Protein AF-A0A4R5EJ39-F1 (afdb_monomer_lite)

Secondary structure (DSSP, 8-state):
---TTSEEEEEE-HHHHHHTHHHHHHHHHHHHS---EEETTTS--TTSS-GGGSTT--S--HHHHHHHHHHHHHHHHHHHHHHHHHHHHTS-TTTHHHHHHHHHHHHHHHHHHHHHHHHH----S-HHHHHHHHHHHHHHHHHHHHHHHHHHHS-HHHHHHHHHHHHHHHHHHHHHHHHHHHHTT---SSTT-HHHHHHHHHHHHHHHHHHHHHHH---EEEEEEHHHHHHHHTT-S-S-GGGSEEE-HHHHHHHHHHHHT-

Structure (mmCIF, N/CA/C/O backbone):
data_AF-A0A4R5EJ39-F1
#
_entry.id   AF-A0A4R5EJ39-F1
#
loop_
_atom_site.group_PDB
_atom_site.id
_atom_site.type_symbol
_atom_site.label_atom_id
_atom_site.label_alt_id
_atom_site.label_comp_id
_atom_site.label_asym_id
_atom_site.label_entity_id
_atom_site.label_seq_id
_atom_site.pdbx_PDB_ins_code
_atom_site.Cartn_x
_atom_site.Cartn_y
_atom_site.Cartn_z
_atom_site.occupancy
_atom_site.B_iso_or_equiv
_atom_site.auth_seq_id
_atom_site.auth_comp_id
_atom_site.auth_asym_id
_atom_site.auth_atom_id
_atom_site.pdbx_PDB_model_num
ATOM 1 N N . MET A 1 1 ? -18.770 14.654 13.782 1.00 90.62 1 MET A N 1
ATOM 2 C CA . MET A 1 1 ? -18.330 15.176 15.088 1.00 90.62 1 MET A CA 1
ATOM 3 C C . MET A 1 1 ? -17.662 14.106 15.906 1.00 90.62 1 MET A C 1
ATOM 5 O O . MET A 1 1 ? -18.195 13.000 16.024 1.00 90.62 1 MET A O 1
ATOM 9 N N . LEU A 1 2 ? -16.475 14.440 16.417 1.00 97.56 2 LEU A N 1
ATOM 10 C CA . LEU A 1 2 ? -15.769 13.623 17.402 1.00 97.56 2 LEU A CA 1
ATOM 11 C C . LEU A 1 2 ? -16.629 13.459 18.669 1.00 97.56 2 LEU A C 1
ATOM 13 O O . LEU A 1 2 ? -17.361 14.368 19.057 1.00 97.56 2 LEU A O 1
ATOM 17 N N . GLN A 1 3 ? -16.566 12.284 19.293 1.00 97.44 3 GLN A N 1
ATOM 18 C CA . GLN A 1 3 ? -17.325 11.931 20.495 1.00 97.44 3 GLN A CA 1
ATOM 19 C C . GLN A 1 3 ? -16.357 11.725 21.660 1.00 97.44 3 GLN A C 1
ATOM 21 O O . GLN A 1 3 ? -15.425 10.929 21.550 1.00 97.44 3 GLN A O 1
ATOM 26 N N . SER A 1 4 ? -16.582 12.429 22.772 1.00 96.06 4 SER A N 1
ATOM 27 C CA . SER A 1 4 ? -15.670 12.464 23.926 1.00 96.06 4 SER A CA 1
ATOM 28 C C . SER A 1 4 ? -15.655 11.203 24.783 1.00 96.06 4 SER A C 1
ATOM 30 O O . SER A 1 4 ? -14.753 11.019 25.584 1.00 96.06 4 SER A O 1
ATOM 32 N N . ASN A 1 5 ? -16.633 10.317 24.619 1.00 95.62 5 ASN A N 1
ATOM 33 C CA . ASN A 1 5 ? -16.767 9.079 25.387 1.00 95.62 5 ASN A CA 1
ATOM 34 C C . ASN A 1 5 ? -16.573 7.819 24.531 1.00 95.62 5 ASN A C 1
ATOM 36 O O . ASN A 1 5 ? -17.025 6.740 24.916 1.00 95.62 5 ASN A O 1
ATOM 40 N N . LYS A 1 6 ? -15.960 7.954 23.351 1.00 96.50 6 LYS A N 1
ATOM 41 C CA . LYS A 1 6 ? -15.705 6.838 22.437 1.00 96.50 6 LYS A CA 1
ATOM 42 C C . LYS A 1 6 ? -14.324 6.920 21.814 1.00 96.50 6 LYS A C 1
ATOM 44 O O . LYS A 1 6 ? -13.728 7.990 21.701 1.00 96.50 6 LYS A O 1
ATOM 49 N N . LEU A 1 7 ? -13.871 5.781 21.306 1.00 97.12 7 LEU A N 1
ATOM 50 C CA . LEU A 1 7 ? -12.822 5.757 20.305 1.00 97.12 7 LEU A CA 1
ATOM 51 C C . LEU A 1 7 ? -13.362 6.277 18.968 1.00 97.12 7 LEU A C 1
ATOM 53 O O . LEU A 1 7 ? -14.322 5.734 18.413 1.00 97.12 7 LEU A O 1
ATOM 57 N N . ASN A 1 8 ? -12.724 7.316 18.447 1.00 97.88 8 ASN A N 1
ATOM 58 C CA . ASN A 1 8 ? -13.006 7.906 17.150 1.00 97.88 8 ASN A CA 1
ATOM 59 C C . ASN A 1 8 ? -12.045 7.303 16.118 1.00 97.88 8 ASN A C 1
ATOM 61 O O . ASN A 1 8 ? -10.877 7.684 16.074 1.00 97.88 8 ASN A O 1
ATOM 65 N N . LEU A 1 9 ? -12.519 6.374 15.284 1.00 96.38 9 LEU A N 1
ATOM 66 C CA . LEU A 1 9 ? -11.779 5.930 14.101 1.00 96.38 9 LEU A CA 1
ATOM 67 C C . LEU A 1 9 ? -11.928 6.981 13.012 1.00 96.38 9 LEU A C 1
ATOM 69 O O . LEU A 1 9 ? -13.017 7.169 12.469 1.00 96.38 9 LEU A O 1
ATOM 73 N N . VAL A 1 10 ? -10.832 7.658 12.700 1.00 97.75 10 VAL A N 1
ATOM 74 C CA . VAL A 1 10 ? -10.823 8.817 11.816 1.00 97.75 10 VAL A CA 1
ATOM 75 C C . VAL A 1 10 ? -10.024 8.504 10.556 1.00 97.75 10 VAL A C 1
ATOM 77 O O . VAL A 1 10 ? -8.830 8.215 10.622 1.00 97.75 10 VAL A O 1
ATOM 80 N N . GLY A 1 11 ? -10.675 8.634 9.403 1.00 97.31 11 GLY A N 1
ATOM 81 C CA . GLY A 1 11 ? -10.040 8.510 8.095 1.00 97.31 11 GLY A CA 1
ATOM 82 C C . GLY A 1 11 ? -8.942 9.547 7.879 1.00 97.31 11 GLY A C 1
ATOM 83 O O . GLY A 1 11 ? -9.059 10.709 8.282 1.00 97.31 11 GLY A O 1
ATOM 84 N N . GLU A 1 12 ? -7.868 9.144 7.212 1.00 97.44 12 GLU A N 1
ATOM 85 C CA . GLU A 1 12 ? -6.790 10.041 6.822 1.00 97.44 12 GLU A CA 1
ATOM 86 C C . GLU A 1 12 ? -6.185 9.695 5.464 1.00 97.44 12 GLU A C 1
ATOM 88 O O . GLU A 1 12 ? -6.256 8.566 4.971 1.00 97.44 12 GLU A O 1
ATOM 93 N N . LEU A 1 13 ? -5.540 10.706 4.891 1.00 95.75 13 LEU A N 1
ATOM 94 C CA . LEU A 1 13 ? -4.474 10.525 3.925 1.00 95.75 13 LEU A CA 1
ATOM 95 C C . LEU A 1 13 ? -3.165 10.770 4.680 1.00 95.75 13 LEU A C 1
ATOM 97 O O . LEU A 1 13 ? -2.948 11.883 5.152 1.00 95.75 13 LEU A O 1
ATOM 101 N N . HIS A 1 14 ? -2.306 9.754 4.804 1.00 91.31 14 HIS A N 1
ATOM 102 C CA . HIS A 1 14 ? -1.116 9.845 5.663 1.00 91.31 14 HIS A CA 1
ATOM 103 C C . HIS A 1 14 ? -0.244 11.066 5.339 1.00 91.31 14 HIS A C 1
ATOM 105 O O . HIS A 1 14 ? 0.078 11.829 6.238 1.00 91.31 14 HIS A O 1
ATOM 111 N N . SER A 1 15 ? 0.028 11.340 4.057 1.00 92.00 15 SER A N 1
ATOM 112 C CA . SER A 1 15 ? 0.835 12.502 3.653 1.00 92.00 15 SER A CA 1
ATOM 113 C C . SER A 1 15 ? 0.231 13.849 4.064 1.00 92.00 15 SER A C 1
ATOM 115 O O . SER A 1 15 ? 0.963 14.794 4.338 1.00 92.00 15 SER A O 1
ATOM 117 N N . GLU A 1 16 ? -1.101 13.946 4.102 1.00 95.50 16 GLU A N 1
ATOM 118 C CA . GLU A 1 16 ? -1.811 15.139 4.565 1.00 95.50 16 GLU A CA 1
ATOM 119 C C . GLU A 1 16 ? -1.639 15.285 6.080 1.00 95.50 16 GLU A C 1
ATOM 121 O O . GLU A 1 16 ? -1.128 16.303 6.548 1.00 95.50 16 GLU A O 1
ATOM 126 N N . SER A 1 17 ? -1.999 14.248 6.842 1.00 95.69 17 SER A N 1
ATOM 127 C CA . SER A 1 17 ? -1.965 14.286 8.305 1.00 95.69 17 SER A CA 1
ATOM 128 C C . SER A 1 17 ? -0.549 14.348 8.884 1.00 95.69 17 SER A C 1
ATOM 130 O O . SER A 1 17 ? -0.366 14.990 9.913 1.00 95.69 17 SER A O 1
ATOM 132 N N . ASP A 1 18 ? 0.467 13.782 8.227 1.00 94.44 18 ASP A N 1
ATOM 133 C CA . ASP A 1 18 ? 1.864 13.843 8.684 1.00 94.44 18 ASP A CA 1
ATOM 134 C C . ASP A 1 18 ? 2.374 15.287 8.777 1.00 94.44 18 ASP A C 1
ATOM 136 O O . ASP A 1 18 ? 3.011 15.658 9.760 1.00 94.44 18 ASP A O 1
ATOM 140 N N . SER A 1 19 ? 2.020 16.137 7.808 1.00 96.44 19 SER A N 1
ATOM 141 C CA . SER A 1 19 ? 2.452 17.544 7.778 1.00 96.44 19 SER A CA 1
ATOM 142 C C . SER A 1 19 ? 1.781 18.445 8.822 1.00 96.44 19 SER A C 1
ATOM 144 O O . SER A 1 19 ? 2.264 19.542 9.093 1.00 96.44 19 SER A O 1
ATOM 146 N N . ARG A 1 20 ? 0.670 18.000 9.420 1.00 97.19 20 ARG A N 1
ATOM 147 C CA . ARG A 1 20 ? -0.131 18.785 10.378 1.00 97.19 20 ARG A CA 1
ATOM 148 C C . ARG A 1 20 ? -0.462 18.019 11.660 1.00 97.19 20 ARG A C 1
ATOM 150 O O . ARG A 1 20 ? -1.370 18.405 12.397 1.00 97.19 20 ARG A O 1
ATOM 157 N N . ARG A 1 21 ? 0.279 16.944 11.935 1.00 97.12 21 ARG A N 1
ATOM 158 C CA . ARG A 1 21 ? 0.007 15.976 13.006 1.00 97.12 21 ARG A CA 1
ATOM 159 C C . ARG A 1 21 ? -0.126 16.637 14.376 1.00 97.12 21 ARG A C 1
ATOM 161 O O . ARG A 1 21 ? -1.069 16.359 15.111 1.00 97.12 21 ARG A O 1
ATOM 168 N N . ASP A 1 22 ? 0.771 17.564 14.691 1.00 97.62 22 ASP A N 1
ATOM 169 C CA . ASP A 1 22 ? 0.770 18.272 15.976 1.00 97.62 22 ASP A CA 1
ATOM 170 C C . ASP A 1 22 ? -0.426 19.217 16.132 1.00 97.62 22 ASP A C 1
ATOM 172 O O . ASP A 1 22 ? -0.942 19.416 17.234 1.00 97.62 22 ASP A O 1
ATOM 176 N N . ALA A 1 23 ? -0.899 19.806 15.032 1.00 97.94 23 ALA A N 1
ATOM 177 C CA . ALA A 1 23 ? -2.111 20.614 15.045 1.00 97.94 23 ALA A CA 1
ATOM 178 C C . ALA A 1 23 ? -3.357 19.733 15.217 1.00 97.94 23 ALA A C 1
ATOM 180 O O . ALA A 1 23 ? -4.214 20.067 16.032 1.00 97.94 23 ALA A O 1
ATOM 181 N N . GLU A 1 24 ? -3.427 18.581 14.539 1.00 98.00 24 GLU A N 1
ATOM 182 C CA . GLU A 1 24 ? -4.514 17.614 14.733 1.00 98.00 24 GLU A CA 1
ATOM 183 C C . GLU A 1 24 ? -4.581 17.113 16.182 1.00 98.00 24 GLU A C 1
ATOM 185 O O . GLU A 1 24 ? -5.669 17.064 16.750 1.00 98.00 24 GLU A O 1
ATOM 190 N N . LYS A 1 25 ? -3.440 16.799 16.814 1.00 98.12 25 LYS A N 1
ATOM 191 C CA . LYS A 1 25 ? -3.382 16.389 18.230 1.00 98.12 25 LYS A CA 1
ATOM 192 C C . LYS A 1 25 ? -3.971 17.453 19.160 1.00 98.12 25 LYS A C 1
ATOM 194 O O . LYS A 1 25 ? -4.802 17.130 20.006 1.00 98.12 25 LYS A O 1
ATOM 199 N N . ARG A 1 26 ? -3.591 18.724 18.977 1.00 98.00 26 ARG A N 1
ATOM 200 C CA . ARG A 1 26 ? -4.138 19.851 19.759 1.00 98.00 26 ARG A CA 1
ATOM 201 C C . ARG A 1 26 ? -5.636 20.036 19.537 1.00 98.00 26 ARG A C 1
ATOM 203 O O . ARG A 1 26 ? -6.360 20.238 20.506 1.00 98.00 26 ARG A O 1
ATOM 210 N N . PHE A 1 27 ? -6.097 19.924 18.293 1.00 97.94 27 PHE A N 1
ATOM 211 C CA . PHE A 1 27 ? -7.520 19.965 17.962 1.00 97.94 27 PHE A CA 1
ATOM 212 C C . PHE A 1 27 ? -8.301 18.845 18.657 1.00 97.94 27 PHE A C 1
ATOM 214 O O . PHE A 1 27 ? -9.326 19.111 19.284 1.00 97.94 27 PHE A O 1
ATOM 221 N N . CYS A 1 28 ? -7.812 17.605 18.587 1.00 97.81 28 CYS A N 1
ATOM 222 C CA . CYS A 1 28 ? -8.468 16.462 19.221 1.00 97.81 28 CYS A CA 1
ATOM 223 C C . CYS A 1 28 ? -8.533 16.658 20.740 1.00 97.81 28 CYS A C 1
ATOM 225 O O . CYS A 1 28 ? -9.616 16.569 21.312 1.00 97.81 28 CYS A O 1
ATOM 227 N N . LEU A 1 29 ? -7.415 17.040 21.368 1.00 97.69 29 LEU A N 1
ATOM 228 C CA . LEU A 1 29 ? -7.371 17.340 22.799 1.00 97.69 29 LEU A CA 1
ATOM 229 C C . LEU A 1 29 ? -8.380 18.433 23.183 1.00 97.69 29 LEU A C 1
ATOM 231 O O . LEU A 1 29 ? -9.124 18.262 24.141 1.00 97.69 29 LEU A O 1
ATOM 235 N N . ALA A 1 30 ? -8.458 19.525 22.417 1.00 97.31 30 ALA A N 1
ATOM 236 C CA . ALA A 1 30 ? -9.412 20.604 22.671 1.00 97.31 30 ALA A CA 1
ATOM 237 C C . ALA A 1 30 ? -10.879 20.180 22.466 1.00 97.31 30 ALA A C 1
ATOM 239 O O . ALA A 1 30 ? -11.762 20.677 23.159 1.00 97.31 30 ALA A O 1
ATOM 240 N N . THR A 1 31 ? -11.146 19.271 21.524 1.00 97.06 31 THR A N 1
ATOM 241 C CA . THR A 1 31 ? -12.511 18.894 21.120 1.00 97.06 31 THR A CA 1
ATOM 242 C C . THR A 1 31 ? -13.121 17.827 22.019 1.00 97.06 31 THR A C 1
ATOM 244 O O . THR A 1 31 ? -14.299 17.909 22.358 1.00 97.06 31 THR A O 1
ATOM 247 N N . ILE A 1 32 ? -12.343 16.809 22.394 1.00 97.44 32 ILE A N 1
ATOM 248 C CA . ILE A 1 32 ? -12.842 15.671 23.179 1.00 97.44 32 ILE A CA 1
ATOM 249 C C . ILE A 1 32 ? -12.291 15.608 24.604 1.00 97.44 32 ILE A C 1
ATOM 251 O O . ILE A 1 32 ? -12.733 14.753 25.366 1.00 97.44 32 ILE A O 1
ATOM 255 N N . ASN A 1 33 ? -11.390 16.525 24.980 1.00 96.12 33 ASN A N 1
ATOM 256 C CA . ASN A 1 33 ? -10.736 16.570 26.292 1.00 96.12 33 ASN A CA 1
ATOM 257 C C . ASN A 1 33 ? -10.038 15.249 26.669 1.00 96.12 33 ASN A C 1
ATOM 259 O O . ASN A 1 33 ? -10.029 14.846 27.831 1.00 96.12 33 ASN A O 1
ATOM 263 N N . ASP A 1 34 ? -9.459 14.577 25.673 1.00 94.44 34 ASP A N 1
ATOM 264 C CA . ASP A 1 34 ? -8.728 13.323 25.830 1.00 94.44 34 ASP A CA 1
ATOM 265 C C . ASP A 1 34 ? -7.396 13.409 25.057 1.00 94.44 34 ASP A C 1
ATOM 267 O O . ASP A 1 34 ? -7.393 13.840 23.896 1.00 94.44 34 ASP A O 1
ATOM 271 N N . PRO A 1 35 ? -6.251 13.063 25.675 1.00 92.75 35 PRO A N 1
ATOM 272 C CA . PRO A 1 35 ? -4.945 13.107 25.016 1.00 92.75 35 PRO A CA 1
ATOM 273 C C . PRO A 1 35 ? -4.690 11.919 24.073 1.00 92.75 35 PRO A C 1
ATOM 275 O O . PRO A 1 35 ? -3.677 11.909 23.372 1.00 92.75 35 PRO A O 1
ATOM 278 N N . GLY A 1 36 ? -5.568 10.916 24.063 1.00 95.00 36 GLY A N 1
ATOM 279 C CA . GLY A 1 36 ? -5.496 9.723 23.236 1.00 95.00 36 GLY A CA 1
ATOM 280 C C . GLY A 1 36 ? -5.527 10.065 21.753 1.00 95.00 36 GLY A C 1
ATOM 281 O O . GLY A 1 36 ? -6.562 10.428 21.190 1.00 95.00 36 GLY A O 1
ATOM 282 N N . TYR A 1 37 ? -4.372 9.923 21.111 1.00 97.00 37 TYR A N 1
ATOM 283 C CA . TYR A 1 37 ? -4.202 10.090 19.677 1.00 97.00 37 TYR A CA 1
ATOM 284 C C . TYR A 1 37 ? -3.216 9.038 19.175 1.00 97.00 37 TYR A C 1
ATOM 286 O O . TYR A 1 37 ? -2.047 9.057 19.558 1.00 97.00 37 TYR A O 1
ATOM 294 N N . TRP A 1 38 ? -3.676 8.164 18.288 1.00 96.12 38 TRP A N 1
ATOM 295 C CA . TRP A 1 38 ? -2.887 7.069 17.728 1.00 96.12 38 TRP A CA 1
ATOM 296 C C . TRP A 1 38 ? -2.909 7.111 16.208 1.00 96.12 38 TRP A C 1
ATOM 298 O O . TRP A 1 38 ? -3.960 7.352 15.609 1.00 96.12 38 TRP A O 1
ATOM 308 N N . VAL A 1 39 ? -1.784 6.801 15.568 1.00 92.88 39 VAL A N 1
ATOM 309 C CA . VAL A 1 39 ? -1.777 6.360 14.163 1.00 92.88 39 VAL A CA 1
ATOM 310 C C . VAL A 1 39 ? -1.828 4.835 14.065 1.00 92.88 39 VAL A C 1
ATOM 312 O O . VAL A 1 39 ? -1.707 4.130 15.065 1.00 92.88 39 VAL A O 1
ATOM 315 N N . GLU A 1 40 ? -2.007 4.299 12.855 1.00 86.62 40 GLU A N 1
ATOM 316 C CA . GLU A 1 40 ? -2.245 2.864 12.624 1.00 86.62 40 GLU A CA 1
ATOM 317 C C . GLU A 1 40 ? -1.272 1.917 13.352 1.00 86.62 40 GLU A C 1
ATOM 319 O O . GLU A 1 40 ? -1.691 0.881 13.853 1.00 86.62 40 GLU A O 1
ATOM 324 N N . HIS A 1 41 ? 0.014 2.267 13.431 1.00 82.12 41 HIS A N 1
ATOM 325 C CA . HIS A 1 41 ? 1.037 1.435 14.073 1.00 82.12 41 HIS A CA 1
ATOM 326 C C . HIS A 1 41 ? 1.290 1.764 15.554 1.00 82.12 41 HIS A C 1
ATOM 328 O O . HIS A 1 41 ? 2.051 1.043 16.192 1.00 82.12 41 HIS A O 1
ATOM 334 N N . GLU A 1 42 ? 0.706 2.846 16.072 1.00 86.12 42 GLU A N 1
ATOM 335 C CA . GLU A 1 42 ? 0.817 3.266 17.477 1.00 86.12 42 GLU A CA 1
ATOM 336 C C . GLU A 1 42 ? -0.371 2.795 18.318 1.00 86.12 42 GLU A C 1
ATOM 338 O O . GLU A 1 42 ? -0.281 2.792 19.545 1.00 86.12 42 GLU A O 1
ATOM 343 N N . PHE A 1 43 ? -1.499 2.452 17.682 1.00 84.75 43 PHE A N 1
ATOM 344 C CA . PHE A 1 43 ? -2.664 1.977 18.415 1.00 84.75 43 PHE A CA 1
ATOM 345 C C . PHE A 1 43 ? -2.284 0.709 19.182 1.00 84.75 43 PHE A C 1
ATOM 347 O O . PHE A 1 43 ? -1.690 -0.184 18.566 1.00 84.75 43 PHE A O 1
ATOM 354 N N . PRO A 1 44 ? -2.589 0.630 20.494 1.00 74.88 44 PRO A N 1
ATOM 355 C CA . PRO A 1 44 ? -2.223 -0.514 21.306 1.00 74.88 44 PRO A CA 1
ATOM 356 C C . PRO A 1 44 ? -2.682 -1.777 20.608 1.00 74.88 44 PRO A C 1
ATOM 358 O O . PRO A 1 44 ? -3.859 -1.912 20.256 1.00 74.88 44 PRO A O 1
ATOM 361 N N . ASP A 1 45 ? -1.734 -2.674 20.362 1.00 63.62 45 ASP A N 1
ATOM 362 C CA . ASP A 1 45 ? -2.051 -3.958 19.780 1.00 63.62 45 ASP A CA 1
ATOM 363 C C . ASP A 1 45 ? -2.902 -4.659 20.841 1.00 63.62 45 ASP A C 1
ATOM 365 O O . ASP A 1 45 ? -2.389 -5.187 21.825 1.00 63.62 45 ASP A O 1
ATOM 369 N N . ALA A 1 46 ? -4.230 -4.648 20.685 1.00 52.78 46 ALA A N 1
ATOM 370 C CA . ALA A 1 46 ? -5.171 -5.318 21.593 1.00 52.78 46 ALA A CA 1
ATOM 371 C C . ALA A 1 46 ? -4.980 -6.855 21.606 1.00 52.78 46 ALA A C 1
ATOM 373 O O . ALA A 1 46 ? -5.808 -7.606 22.117 1.00 52.78 46 ALA A O 1
ATOM 374 N N . TYR A 1 47 ? -3.888 -7.312 20.998 1.00 56.03 47 TYR A N 1
ATOM 375 C CA . TYR A 1 47 ? -3.602 -8.623 20.473 1.00 56.03 47 TYR A CA 1
ATOM 376 C C . TYR A 1 47 ? -2.218 -9.121 20.902 1.00 56.03 47 TYR A C 1
ATOM 378 O O . TYR A 1 47 ? -1.807 -10.184 20.431 1.00 56.03 47 TYR A O 1
ATOM 386 N N . GLU A 1 48 ? -1.521 -8.408 21.807 1.00 50.62 48 GLU A N 1
ATOM 387 C CA . GLU A 1 48 ? -0.331 -8.898 22.521 1.00 50.62 48 GLU A CA 1
ATOM 388 C C . GLU A 1 48 ? -0.675 -10.168 23.328 1.00 50.62 48 GLU A C 1
ATOM 390 O O . GLU A 1 48 ? -0.888 -10.150 24.536 1.00 50.62 48 GLU A O 1
ATOM 395 N N . GLY A 1 49 ? -0.761 -11.305 22.636 1.00 45.12 49 GLY A N 1
ATOM 396 C CA . GLY A 1 49 ? -0.723 -12.636 23.228 1.00 45.12 49 GLY A CA 1
ATOM 397 C C . GLY A 1 49 ? -1.920 -13.548 22.976 1.00 45.12 49 GLY A C 1
ATOM 398 O O . GLY A 1 49 ? -1.722 -14.755 23.097 1.00 45.12 49 GLY A O 1
ATOM 399 N N . ASN A 1 50 ? -3.119 -13.066 22.605 1.00 49.38 50 ASN A N 1
ATOM 400 C CA . ASN A 1 50 ? -4.248 -13.997 22.438 1.00 49.38 50 ASN A CA 1
ATOM 401 C C . ASN A 1 50 ? -5.340 -13.609 21.419 1.00 49.38 50 ASN A C 1
ATOM 403 O O . ASN A 1 50 ? -6.407 -13.105 21.765 1.00 49.38 50 ASN A O 1
ATOM 407 N N . LEU A 1 51 ? -5.090 -13.937 20.147 1.00 51.09 51 LEU A N 1
ATOM 408 C CA . LEU A 1 51 ? -6.060 -13.835 19.046 1.00 51.09 51 LEU A CA 1
ATOM 409 C C . LEU A 1 51 ? -7.231 -14.826 19.162 1.00 51.09 51 LEU A C 1
ATOM 411 O O . LEU A 1 51 ? -8.256 -14.623 18.516 1.00 51.09 51 LEU A O 1
ATOM 415 N N . SER A 1 52 ? -7.122 -15.865 20.005 1.00 50.34 52 SER A N 1
ATOM 416 C CA . SER A 1 52 ? -8.161 -16.899 20.156 1.00 50.34 52 SER A CA 1
ATOM 417 C C . SER A 1 52 ? -9.500 -16.358 20.668 1.00 50.34 52 SER A C 1
ATOM 419 O O . SER A 1 52 ? -10.504 -17.061 20.629 1.00 50.34 52 SER A O 1
ATOM 421 N N . ASN A 1 53 ? -9.516 -15.127 21.183 1.00 45.81 53 ASN A N 1
ATOM 422 C CA . ASN A 1 53 ? -10.695 -14.506 21.777 1.00 45.81 53 ASN A CA 1
ATOM 423 C C . ASN A 1 53 ? -11.482 -13.629 20.793 1.00 45.81 53 ASN A C 1
ATOM 425 O O . ASN A 1 53 ? -12.447 -12.987 21.205 1.00 45.81 53 ASN A O 1
ATOM 429 N N . LEU A 1 54 ? -11.089 -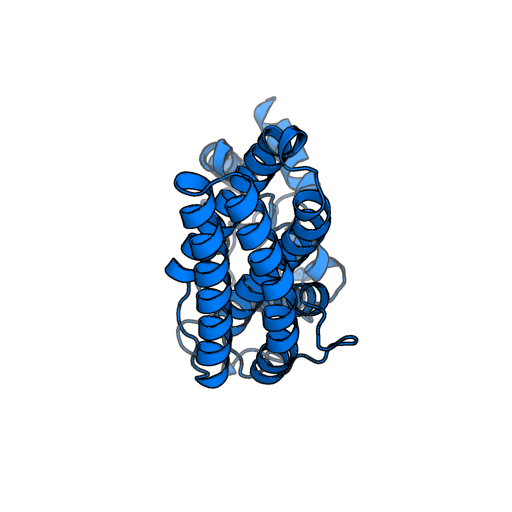13.570 19.515 1.00 53.00 54 LEU A N 1
ATOM 430 C CA . LEU A 1 54 ? -11.763 -12.733 18.525 1.00 53.00 54 LEU A CA 1
ATOM 431 C C . LEU A 1 54 ? -12.813 -13.541 17.755 1.00 53.00 54 LEU A C 1
ATOM 433 O O . LEU A 1 54 ? -12.460 -14.346 16.891 1.00 53.00 54 LEU A O 1
ATOM 437 N N . PRO A 1 55 ? -14.114 -13.339 18.023 1.00 53.56 55 PRO A N 1
ATOM 438 C CA . PRO A 1 55 ? -15.152 -14.042 17.288 1.00 53.56 55 PRO A CA 1
ATOM 439 C C . PRO A 1 55 ? -15.091 -13.684 15.798 1.00 53.56 55 PRO A C 1
ATOM 441 O O . PRO A 1 55 ? -15.208 -12.520 15.417 1.00 53.56 55 PRO A O 1
ATOM 444 N N . GLY A 1 56 ? -14.938 -14.703 14.950 1.00 55.53 56 GLY A N 1
ATOM 445 C CA . GLY A 1 56 ? -15.029 -14.569 13.494 1.00 55.53 56 GLY A CA 1
ATOM 446 C C . GLY A 1 56 ? -13.772 -14.058 12.786 1.00 55.53 56 GLY A C 1
ATOM 447 O O . GLY A 1 56 ? -13.853 -13.780 11.590 1.00 55.53 56 GLY A O 1
ATOM 448 N N . VAL A 1 57 ? -12.633 -13.950 13.476 1.00 54.53 57 VAL A N 1
ATOM 449 C CA . VAL A 1 57 ? -11.335 -13.693 12.835 1.00 54.53 57 VAL A CA 1
ATOM 450 C C . VAL A 1 57 ? -10.637 -15.047 12.611 1.00 54.53 57 VAL A C 1
ATOM 452 O O . VAL A 1 57 ? -10.500 -15.801 13.573 1.00 54.53 57 VAL A O 1
ATOM 455 N N . PRO A 1 58 ? -10.248 -15.403 11.369 1.00 56.47 58 PRO A N 1
ATOM 456 C CA . PRO A 1 58 ? -9.459 -16.608 11.088 1.00 56.47 58 PRO A CA 1
ATOM 457 C C . PRO A 1 58 ? -8.149 -16.638 11.892 1.00 56.47 58 PRO A C 1
ATOM 459 O O . PRO A 1 58 ? -7.693 -15.596 12.349 1.00 56.47 58 PRO A O 1
ATOM 462 N N . GLU A 1 59 ? -7.506 -17.804 12.000 1.00 62.47 59 GLU A N 1
ATOM 463 C CA . GLU A 1 59 ? -6.234 -18.012 12.730 1.00 62.47 59 GLU A CA 1
ATOM 464 C C . GLU A 1 59 ? -5.054 -17.126 12.263 1.00 62.47 59 GLU A C 1
ATOM 466 O O . GLU A 1 59 ? -4.015 -17.095 12.921 1.00 62.47 59 GLU A O 1
ATOM 471 N N . ALA A 1 60 ? -5.215 -16.395 11.156 1.00 63.28 60 ALA A N 1
ATOM 472 C CA . ALA A 1 60 ? -4.236 -15.466 10.606 1.00 63.28 60 ALA A CA 1
ATOM 473 C C . ALA A 1 60 ? -3.945 -14.286 11.549 1.00 63.28 60 ALA A C 1
ATOM 475 O O . ALA A 1 60 ? -4.855 -13.607 12.042 1.00 63.28 60 ALA A O 1
ATOM 476 N N . ASP A 1 61 ? -2.658 -13.995 11.755 1.00 74.88 61 ASP A N 1
ATOM 477 C CA . ASP A 1 61 ? -2.235 -12.832 12.533 1.00 74.88 61 ASP A CA 1
ATOM 478 C C . ASP A 1 61 ? -2.312 -11.517 11.721 1.00 74.88 61 ASP A C 1
ATOM 480 O O . ASP A 1 61 ? -2.339 -11.492 10.488 1.00 74.88 61 ASP A O 1
ATOM 484 N N . LEU A 1 62 ? -2.346 -10.371 12.411 1.00 79.88 62 LEU A N 1
ATOM 485 C CA . LEU A 1 62 ? -2.372 -9.056 11.756 1.00 79.88 62 LEU A CA 1
ATOM 486 C C . LEU A 1 62 ? -1.162 -8.834 10.829 1.00 79.88 62 LEU A C 1
ATOM 488 O O . LEU A 1 62 ? -1.260 -8.081 9.852 1.00 79.88 62 LEU A O 1
ATOM 492 N N . MET A 1 63 ? -0.014 -9.445 11.132 1.00 83.56 63 MET A N 1
ATOM 493 C CA . MET A 1 63 ? 1.195 -9.296 10.326 1.00 83.56 63 MET A CA 1
ATOM 494 C C . MET A 1 63 ? 1.051 -10.009 8.980 1.00 83.56 63 MET A C 1
ATOM 496 O O . MET A 1 63 ? 1.542 -9.477 7.984 1.00 83.56 63 MET A O 1
ATOM 500 N N . GLU A 1 64 ? 0.319 -11.123 8.895 1.00 87.25 64 GLU A N 1
ATOM 501 C CA . GLU A 1 64 ? -0.025 -11.787 7.629 1.00 87.25 64 GLU A CA 1
ATOM 502 C C . GLU A 1 64 ? -0.780 -10.841 6.704 1.00 87.25 64 GLU A C 1
ATOM 504 O O . GLU A 1 64 ? -0.348 -10.593 5.574 1.00 87.25 64 GLU A O 1
ATOM 509 N N . TYR A 1 65 ? -1.860 -10.230 7.194 1.00 88.94 65 TYR A N 1
ATOM 510 C CA . TYR A 1 65 ? -2.653 -9.325 6.367 1.00 88.94 65 TYR A CA 1
ATOM 511 C C . TYR A 1 65 ? -1.881 -8.057 5.995 1.00 88.94 65 TYR A C 1
ATOM 513 O O . TYR A 1 65 ? -1.985 -7.581 4.864 1.00 88.94 65 TYR A O 1
ATOM 521 N N . ARG A 1 66 ? -1.090 -7.490 6.918 1.00 89.31 66 ARG A N 1
ATOM 522 C CA . ARG A 1 66 ? -0.264 -6.298 6.642 1.00 89.31 66 ARG A CA 1
ATOM 523 C C . ARG A 1 66 ? 0.810 -6.581 5.600 1.00 89.31 66 ARG A C 1
ATOM 525 O O . ARG A 1 66 ? 0.953 -5.806 4.654 1.00 89.31 66 ARG A O 1
ATOM 532 N N . SER A 1 67 ? 1.550 -7.672 5.770 1.00 91.81 67 SER A N 1
ATOM 533 C CA . SER A 1 67 ? 2.636 -8.049 4.868 1.00 91.81 67 SER A CA 1
ATOM 534 C C . SER A 1 67 ? 2.110 -8.413 3.482 1.00 91.81 67 SER A C 1
ATOM 536 O O . SER A 1 67 ? 2.605 -7.868 2.495 1.00 91.81 67 SER A O 1
ATOM 538 N N . THR A 1 68 ? 1.044 -9.215 3.417 1.00 94.69 68 THR A N 1
ATOM 539 C CA . THR A 1 68 ? 0.410 -9.633 2.160 1.00 94.69 68 THR A CA 1
ATOM 540 C C . THR A 1 68 ? -0.240 -8.461 1.428 1.00 94.69 68 THR A C 1
ATOM 542 O O . THR A 1 68 ? -0.096 -8.334 0.214 1.00 94.69 68 THR A O 1
ATOM 545 N N . HIS A 1 69 ? -0.884 -7.535 2.149 1.00 95.38 69 HIS A N 1
ATOM 546 C CA . HIS A 1 69 ? -1.375 -6.291 1.553 1.00 95.38 69 HIS A CA 1
ATOM 547 C C . HIS A 1 69 ? -0.234 -5.457 0.953 1.00 95.38 69 HIS A C 1
ATOM 549 O O . HIS A 1 69 ? -0.359 -4.966 -0.166 1.00 95.38 69 HIS A O 1
ATOM 555 N N . GLY A 1 70 ? 0.885 -5.319 1.674 1.00 94.44 70 GLY A N 1
ATOM 556 C CA . GLY A 1 70 ? 2.060 -4.581 1.206 1.00 94.44 70 GLY A CA 1
ATOM 557 C C . GLY A 1 70 ? 2.646 -5.145 -0.090 1.00 94.44 70 GLY A C 1
ATOM 558 O O . GLY A 1 70 ? 2.880 -4.387 -1.032 1.00 94.44 70 GLY A O 1
ATOM 559 N N . VAL A 1 71 ? 2.820 -6.469 -0.183 1.00 96.94 71 VAL A N 1
ATOM 560 C CA . VAL A 1 71 ? 3.314 -7.101 -1.420 1.00 96.94 71 VAL A CA 1
ATOM 561 C C . VAL A 1 71 ? 2.296 -7.049 -2.554 1.00 96.94 71 VAL A C 1
ATOM 563 O O . VAL A 1 71 ? 2.692 -6.813 -3.690 1.00 96.94 71 VAL A O 1
ATOM 566 N N . ALA A 1 72 ? 0.996 -7.184 -2.276 1.00 97.69 72 ALA A N 1
ATOM 567 C CA . ALA A 1 72 ? -0.038 -7.056 -3.302 1.00 97.69 72 ALA A CA 1
ATOM 568 C C . ALA A 1 72 ? -0.062 -5.638 -3.907 1.00 97.69 72 ALA A C 1
ATOM 570 O O . ALA A 1 72 ? -0.156 -5.484 -5.124 1.00 97.69 72 ALA A O 1
ATOM 571 N N . LEU A 1 73 ? 0.117 -4.597 -3.081 1.00 97.00 73 LEU A N 1
ATOM 572 C CA . LEU A 1 73 ? 0.297 -3.223 -3.563 1.00 97.00 73 LEU A CA 1
ATOM 573 C C . LEU A 1 73 ? 1.584 -3.055 -4.381 1.00 97.00 73 LEU A C 1
ATOM 575 O O . LEU A 1 73 ? 1.557 -2.382 -5.409 1.00 97.00 73 LEU A O 1
ATOM 579 N N . ALA A 1 74 ? 2.692 -3.678 -3.966 1.00 97.31 74 ALA A N 1
ATOM 580 C CA . ALA A 1 74 ? 3.940 -3.639 -4.725 1.00 97.31 74 ALA A CA 1
ATOM 581 C C . ALA A 1 74 ? 3.796 -4.306 -6.105 1.00 97.31 74 ALA A C 1
ATOM 583 O O . ALA A 1 74 ? 4.242 -3.727 -7.093 1.00 97.31 74 ALA A O 1
ATOM 584 N N . ILE A 1 75 ? 3.127 -5.465 -6.195 1.00 98.19 75 ILE A N 1
ATOM 585 C CA . ILE A 1 75 ? 2.826 -6.127 -7.476 1.00 98.19 75 ILE A CA 1
ATOM 586 C C . ILE A 1 75 ? 1.946 -5.224 -8.338 1.00 98.19 75 ILE A C 1
ATOM 588 O O . ILE A 1 75 ? 2.270 -5.002 -9.499 1.00 98.19 75 ILE A O 1
ATOM 592 N N . LYS A 1 76 ? 0.868 -4.664 -7.777 1.00 97.81 76 LYS A N 1
ATOM 593 C CA . LYS A 1 76 ? -0.041 -3.763 -8.496 1.00 97.81 76 LYS A CA 1
ATOM 594 C C . LYS A 1 76 ? 0.690 -2.557 -9.099 1.00 97.81 76 LYS A C 1
ATOM 596 O O . LYS A 1 76 ? 0.494 -2.242 -10.272 1.00 97.81 76 LYS A O 1
ATOM 601 N N . GLU A 1 77 ? 1.512 -1.862 -8.313 1.00 97.94 77 GLU A N 1
ATOM 602 C CA . GLU A 1 77 ? 2.258 -0.703 -8.819 1.00 97.94 77 GLU A CA 1
ATOM 603 C C . GLU A 1 77 ? 3.352 -1.117 -9.812 1.00 97.94 77 GLU A C 1
ATOM 605 O O . GLU A 1 77 ? 3.554 -0.426 -10.811 1.00 97.94 77 GLU A O 1
ATOM 610 N N . PHE A 1 78 ? 4.012 -2.262 -9.597 1.00 98.44 78 PHE A N 1
ATOM 611 C CA . PHE A 1 78 ? 4.952 -2.817 -10.572 1.00 98.44 78 PHE A CA 1
ATOM 612 C C . PHE A 1 78 ? 4.258 -3.110 -11.900 1.00 98.44 78 PHE A C 1
ATOM 614 O O . PHE A 1 78 ? 4.770 -2.730 -12.944 1.00 98.44 78 PHE A O 1
ATOM 621 N N . ASP A 1 79 ? 3.087 -3.742 -11.874 1.00 97.88 79 ASP A N 1
ATOM 622 C CA . ASP A 1 79 ? 2.335 -4.121 -13.068 1.00 97.88 79 ASP A CA 1
ATOM 623 C C . ASP A 1 79 ? 1.940 -2.898 -13.907 1.00 97.88 79 ASP A C 1
ATOM 625 O O . ASP A 1 79 ? 2.210 -2.839 -15.108 1.00 97.88 79 ASP A O 1
ATOM 629 N N . LYS A 1 80 ? 1.440 -1.851 -13.240 1.00 97.94 80 LYS A N 1
ATOM 630 C CA . LYS A 1 80 ? 1.149 -0.546 -13.851 1.00 97.94 80 LYS A CA 1
ATOM 631 C C . LYS A 1 80 ? 2.385 0.100 -14.488 1.00 97.94 80 LYS A C 1
ATOM 633 O O . LYS A 1 80 ? 2.273 0.743 -15.536 1.00 97.94 80 LYS A O 1
ATOM 638 N N . LEU A 1 81 ? 3.556 -0.008 -13.856 1.00 98.25 81 LEU A N 1
ATOM 639 C CA . LEU A 1 81 ? 4.809 0.470 -14.450 1.00 98.25 81 LEU A CA 1
ATOM 640 C C . LEU A 1 81 ? 5.289 -0.445 -15.578 1.00 98.25 81 LEU A C 1
ATOM 642 O O . LEU A 1 81 ? 5.814 0.059 -16.564 1.00 98.25 81 LEU A O 1
ATOM 646 N N . GLY A 1 82 ? 5.069 -1.753 -15.482 1.00 98.12 82 GLY A N 1
ATOM 647 C CA . GLY A 1 82 ? 5.353 -2.720 -16.534 1.00 98.12 82 GLY A CA 1
ATOM 648 C C . GLY A 1 82 ? 4.563 -2.425 -17.809 1.00 98.12 82 GLY A C 1
ATOM 649 O O . GLY A 1 82 ? 5.128 -2.468 -18.896 1.00 98.12 82 GLY A O 1
ATOM 650 N N . ASP A 1 83 ? 3.286 -2.050 -17.702 1.00 97.62 83 ASP A N 1
ATOM 651 C CA . ASP A 1 83 ? 2.485 -1.580 -18.844 1.00 97.62 83 ASP A CA 1
ATOM 652 C C . ASP A 1 83 ? 3.065 -0.306 -19.484 1.00 97.62 83 ASP A C 1
ATOM 654 O O . ASP A 1 83 ? 3.207 -0.228 -20.706 1.00 97.62 83 ASP A O 1
ATOM 658 N N . GLN A 1 84 ? 3.464 0.682 -18.676 1.00 98.25 84 GLN A N 1
ATOM 659 C CA . GLN A 1 84 ? 4.120 1.898 -19.181 1.00 98.25 84 GLN A CA 1
ATOM 660 C C . GLN A 1 84 ? 5.475 1.590 -19.840 1.00 98.25 84 GLN A C 1
ATOM 662 O O . GLN A 1 84 ? 5.809 2.175 -20.873 1.00 98.25 84 GLN A O 1
ATOM 667 N N . ALA A 1 85 ? 6.237 0.651 -19.273 1.00 98.19 85 ALA A N 1
ATOM 668 C CA . ALA A 1 85 ? 7.529 0.213 -19.785 1.00 98.19 85 ALA A CA 1
ATOM 669 C C . ALA A 1 85 ? 7.422 -0.384 -21.194 1.00 98.19 85 ALA A C 1
ATOM 671 O O . ALA A 1 85 ? 8.283 -0.112 -22.030 1.00 98.19 85 ALA A O 1
ATOM 672 N N . VAL A 1 86 ? 6.348 -1.126 -21.499 1.00 98.06 86 VAL A N 1
ATOM 673 C CA . VAL A 1 86 ? 6.087 -1.624 -22.863 1.00 98.06 86 VAL A CA 1
ATOM 674 C C . VAL A 1 86 ? 6.037 -0.462 -23.858 1.00 98.06 86 VAL A C 1
ATOM 676 O O . VAL A 1 86 ? 6.720 -0.509 -24.879 1.00 98.06 86 VAL A O 1
ATOM 679 N N . GLY A 1 87 ? 5.307 0.609 -23.537 1.00 97.12 87 GLY A N 1
ATOM 680 C CA . GLY A 1 87 ? 5.209 1.793 -24.395 1.00 97.12 87 GLY A CA 1
ATOM 681 C C . GLY A 1 87 ? 6.546 2.517 -24.564 1.00 97.12 87 GLY A C 1
ATOM 682 O O . GLY A 1 87 ? 6.984 2.764 -25.686 1.00 97.12 87 GLY A O 1
ATOM 683 N N . VAL A 1 88 ? 7.237 2.808 -23.457 1.00 97.62 88 VAL A N 1
ATOM 684 C CA . VAL A 1 88 ? 8.520 3.529 -23.500 1.00 97.62 88 VAL A CA 1
ATOM 685 C C . VAL A 1 88 ? 9.593 2.710 -24.228 1.00 97.62 88 VAL A C 1
ATOM 687 O O . VAL A 1 88 ? 10.328 3.263 -25.044 1.00 97.62 88 VAL A O 1
ATOM 690 N N . SER A 1 89 ? 9.637 1.389 -24.031 1.00 97.19 89 SER A N 1
ATOM 691 C CA . SER A 1 89 ? 10.616 0.501 -24.678 1.00 97.19 89 SER A CA 1
ATOM 692 C C . SER A 1 89 ? 10.436 0.332 -26.194 1.00 97.19 89 SER A C 1
ATOM 694 O O . SER A 1 89 ? 11.347 -0.156 -26.874 1.00 97.19 89 SER A O 1
ATOM 696 N N . ALA A 1 90 ? 9.283 0.734 -26.735 1.00 96.69 90 ALA A N 1
ATOM 697 C CA . ALA A 1 90 ? 9.012 0.775 -28.170 1.00 96.69 90 ALA A CA 1
ATOM 698 C C . ALA A 1 90 ? 9.473 2.089 -28.836 1.00 96.69 90 ALA A C 1
ATOM 700 O O . ALA A 1 90 ? 9.448 2.198 -30.063 1.00 96.69 90 ALA A O 1
ATOM 701 N N . THR A 1 91 ? 9.907 3.083 -28.051 1.00 96.25 91 THR A N 1
ATOM 702 C CA . THR A 1 91 ? 10.400 4.370 -28.563 1.00 96.25 91 THR A CA 1
ATOM 703 C C . THR A 1 91 ? 11.707 4.178 -29.333 1.00 96.25 91 THR A C 1
ATOM 705 O O . THR A 1 91 ? 12.560 3.370 -28.959 1.00 96.25 91 THR A O 1
ATOM 708 N N . ARG A 1 92 ? 11.897 4.942 -30.415 1.00 96.00 92 ARG A N 1
ATOM 709 C CA . ARG A 1 92 ? 13.174 4.975 -31.141 1.00 96.00 92 ARG A CA 1
ATOM 710 C C . ARG A 1 92 ? 14.267 5.541 -30.238 1.00 96.00 92 ARG A C 1
ATOM 712 O O . ARG A 1 92 ? 14.032 6.504 -29.516 1.00 96.00 92 ARG A O 1
ATOM 719 N N . ALA A 1 93 ? 15.480 5.000 -30.334 1.00 95.19 93 ALA A N 1
ATOM 720 C CA . ALA A 1 93 ? 16.586 5.389 -29.456 1.00 95.19 93 ALA A CA 1
ATOM 721 C C . ALA A 1 93 ? 16.882 6.904 -29.456 1.00 95.19 93 ALA A C 1
ATOM 723 O O . ALA A 1 93 ? 17.195 7.455 -28.408 1.00 95.19 93 ALA A O 1
ATOM 724 N N . GLY A 1 94 ? 16.732 7.597 -30.592 1.00 95.12 94 GLY A N 1
ATOM 725 C CA . GLY A 1 94 ? 16.943 9.051 -30.668 1.00 95.12 94 GLY A CA 1
ATOM 726 C C . GLY A 1 94 ? 15.926 9.887 -29.878 1.00 95.12 94 GLY A C 1
ATOM 727 O O . GLY A 1 94 ? 16.273 10.961 -29.398 1.00 95.12 94 GLY A O 1
ATOM 728 N N . ASP A 1 95 ? 14.710 9.370 -29.689 1.00 96.56 95 ASP A N 1
ATOM 729 C CA . ASP A 1 95 ? 13.591 10.077 -29.047 1.00 96.56 95 ASP A CA 1
ATOM 730 C C . ASP A 1 95 ? 13.366 9.617 -27.591 1.00 96.56 95 ASP A C 1
ATOM 732 O O . ASP A 1 95 ? 12.623 10.231 -26.826 1.00 96.56 95 ASP A O 1
ATOM 736 N N . ALA A 1 96 ? 14.019 8.524 -27.187 1.00 97.00 96 ALA A N 1
ATOM 737 C CA . ALA A 1 96 ? 13.849 7.879 -25.891 1.00 97.00 96 ALA A CA 1
ATOM 738 C C . ALA A 1 96 ? 14.393 8.627 -24.649 1.00 97.00 96 ALA A C 1
ATOM 740 O O . ALA A 1 96 ? 13.845 8.372 -23.574 1.00 97.00 96 ALA A O 1
ATOM 741 N N . PRO A 1 97 ? 15.414 9.518 -24.699 1.00 97.19 97 PRO A N 1
ATOM 742 C CA . PRO A 1 97 ? 16.050 10.032 -23.478 1.00 97.19 97 PRO A CA 1
ATOM 743 C C . PRO A 1 97 ? 15.095 10.688 -22.473 1.00 97.19 97 PRO A C 1
ATOM 745 O O . PRO A 1 97 ? 15.174 10.410 -21.278 1.00 97.19 97 PRO A O 1
ATOM 748 N N . ALA A 1 98 ? 14.158 11.515 -22.946 1.00 96.81 98 ALA A N 1
ATOM 749 C CA . ALA A 1 98 ? 13.194 12.183 -22.071 1.00 96.81 98 ALA A CA 1
ATOM 750 C C . ALA A 1 98 ? 12.227 11.182 -21.413 1.00 96.81 98 ALA A C 1
ATOM 752 O O . ALA A 1 98 ? 12.021 11.222 -20.199 1.00 96.81 98 ALA A O 1
ATOM 753 N N . ALA A 1 99 ? 11.687 10.242 -22.198 1.00 97.44 99 ALA A N 1
ATOM 754 C CA . ALA A 1 99 ? 10.768 9.217 -21.706 1.00 97.44 99 ALA A CA 1
ATOM 755 C C . ALA A 1 99 ? 11.449 8.249 -20.720 1.00 97.44 99 ALA A C 1
ATOM 757 O O . ALA A 1 99 ? 10.857 7.880 -19.706 1.00 97.44 99 ALA A O 1
ATOM 758 N N . LEU A 1 100 ? 12.708 7.878 -20.980 1.00 97.94 100 LEU A N 1
ATOM 759 C CA . LEU A 1 100 ? 13.521 7.060 -20.077 1.00 97.94 100 LEU A CA 1
ATOM 760 C C . LEU A 1 100 ? 13.791 7.776 -18.750 1.00 97.94 100 LEU A C 1
ATOM 762 O O . LEU A 1 100 ? 13.685 7.149 -17.698 1.00 97.94 100 LEU A O 1
ATOM 766 N N . GLY A 1 101 ? 14.096 9.077 -18.788 1.00 97.56 101 GLY A N 1
ATOM 767 C CA . GLY A 1 101 ? 14.301 9.889 -17.587 1.00 97.56 101 GLY A CA 1
ATOM 768 C C . GLY A 1 101 ? 13.051 9.963 -16.705 1.00 97.56 101 GLY A C 1
ATOM 769 O O . GLY A 1 101 ? 13.127 9.681 -15.509 1.00 97.56 101 GLY A O 1
ATOM 770 N N . GLU A 1 102 ? 11.885 10.260 -17.290 1.00 97.75 102 GLU A N 1
ATOM 771 C CA . GLU A 1 102 ? 10.614 10.287 -16.549 1.00 97.75 102 GLU A CA 1
ATOM 772 C C . GLU A 1 102 ? 10.271 8.908 -15.964 1.00 97.75 102 GLU A C 1
ATOM 774 O O . GLU A 1 102 ? 9.887 8.786 -14.796 1.00 97.75 102 GLU A O 1
ATOM 779 N N . PHE A 1 103 ? 10.429 7.849 -16.763 1.00 98.25 103 PHE A N 1
ATOM 780 C CA . PHE A 1 103 ? 10.162 6.489 -16.311 1.00 98.25 103 PHE A CA 1
ATOM 781 C C . PHE A 1 103 ? 11.112 6.069 -15.180 1.00 98.25 103 PHE A C 1
ATOM 783 O O . PHE A 1 103 ? 10.684 5.444 -14.208 1.00 98.25 103 PHE A O 1
ATOM 790 N N . HIS A 1 104 ? 12.387 6.461 -15.256 1.00 98.25 104 HIS A N 1
ATOM 791 C CA . HIS A 1 104 ? 13.374 6.164 -14.226 1.00 98.25 104 HIS A CA 1
ATOM 792 C C . HIS A 1 104 ? 12.980 6.712 -12.853 1.00 98.25 104 HIS A C 1
ATOM 794 O O . HIS A 1 104 ? 13.066 5.976 -11.868 1.00 98.25 104 HIS A O 1
ATOM 800 N N . THR A 1 105 ? 12.476 7.947 -12.774 1.00 97.88 105 THR A N 1
ATOM 801 C CA . THR A 1 105 ? 11.979 8.515 -11.511 1.00 97.88 105 THR A CA 1
ATOM 802 C C . THR A 1 105 ? 10.896 7.632 -10.884 1.00 97.88 105 THR A C 1
ATOM 804 O O . THR A 1 105 ? 10.965 7.329 -9.692 1.00 97.88 105 THR A O 1
ATOM 807 N N . LYS A 1 106 ? 9.952 7.126 -11.690 1.00 98.19 106 LYS A N 1
ATOM 808 C CA . LYS A 1 106 ? 8.875 6.241 -11.214 1.00 98.19 106 LYS A CA 1
ATOM 809 C C . LYS A 1 106 ? 9.409 4.904 -10.687 1.00 98.19 106 LYS A C 1
ATOM 811 O O . LYS A 1 106 ? 8.942 4.424 -9.654 1.00 98.19 106 LYS A O 1
ATOM 816 N N . VAL A 1 107 ? 10.406 4.313 -11.353 1.00 98.19 107 VAL A N 1
ATOM 817 C CA . VAL A 1 107 ? 11.046 3.070 -10.878 1.00 98.19 107 VAL A CA 1
ATOM 818 C C . VAL A 1 107 ? 11.800 3.293 -9.566 1.00 98.19 107 VAL A C 1
ATOM 820 O O . VAL A 1 107 ? 11.713 2.462 -8.661 1.00 98.19 107 VAL A O 1
ATOM 823 N N . VAL A 1 108 ? 12.500 4.422 -9.425 1.00 98.06 108 VAL A N 1
ATOM 824 C CA . VAL A 1 108 ? 13.185 4.789 -8.175 1.00 98.06 108 VAL A CA 1
ATOM 825 C C . VAL A 1 108 ? 12.188 4.943 -7.025 1.00 98.06 108 VAL A C 1
ATOM 827 O O . VAL A 1 108 ? 12.453 4.463 -5.919 1.00 98.06 108 VAL A O 1
ATOM 830 N N . ASP A 1 109 ? 11.031 5.556 -7.273 1.00 96.88 109 ASP A N 1
ATOM 831 C CA . ASP A 1 109 ? 9.981 5.699 -6.265 1.00 96.88 109 ASP A CA 1
ATOM 832 C C . ASP A 1 109 ? 9.380 4.347 -5.856 1.00 96.88 109 ASP A C 1
ATOM 834 O O . ASP A 1 109 ? 9.225 4.092 -4.657 1.00 96.88 109 ASP A O 1
ATOM 838 N N . LEU A 1 110 ? 9.132 3.440 -6.812 1.00 97.25 110 LEU A N 1
ATOM 839 C CA . LEU A 1 110 ? 8.688 2.074 -6.516 1.00 97.25 110 LEU A CA 1
ATOM 840 C C . LEU A 1 110 ? 9.727 1.301 -5.691 1.00 97.25 110 LEU A C 1
ATOM 842 O O . LEU A 1 110 ? 9.366 0.648 -4.708 1.00 97.25 110 LEU A O 1
ATOM 846 N N . LEU A 1 111 ? 11.015 1.387 -6.038 1.00 97.44 111 LEU A N 1
ATOM 847 C CA . LEU A 1 111 ? 12.088 0.740 -5.279 1.00 97.44 111 LEU A CA 1
ATOM 848 C C . LEU A 1 111 ? 12.155 1.287 -3.846 1.00 97.44 111 LEU A C 1
ATOM 850 O O . LEU A 1 111 ? 12.205 0.510 -2.891 1.00 97.44 111 LEU A O 1
ATOM 854 N N . ARG A 1 112 ? 12.097 2.615 -3.673 1.00 96.75 112 ARG A N 1
ATOM 855 C CA . ARG A 1 112 ? 12.107 3.258 -2.348 1.00 96.75 112 ARG A CA 1
ATOM 856 C C . ARG A 1 112 ? 10.906 2.824 -1.510 1.00 96.75 112 ARG A C 1
ATOM 858 O O . ARG A 1 112 ? 11.072 2.482 -0.339 1.00 96.75 112 ARG A O 1
ATOM 865 N N . TYR A 1 113 ? 9.712 2.815 -2.103 1.00 94.06 113 TYR A N 1
ATOM 866 C CA . TYR A 1 113 ? 8.500 2.316 -1.458 1.00 94.06 113 TYR A CA 1
ATOM 867 C C . TYR A 1 113 ? 8.673 0.858 -1.017 1.00 94.06 113 TYR A C 1
ATOM 869 O O . TYR A 1 113 ? 8.486 0.553 0.161 1.00 94.06 113 TYR A O 1
ATOM 877 N N . THR A 1 114 ? 9.093 -0.015 -1.934 1.00 94.75 114 THR A N 1
ATOM 878 C CA . THR A 1 114 ? 9.231 -1.457 -1.697 1.00 94.75 114 THR A CA 1
ATOM 879 C C . THR A 1 114 ? 10.236 -1.744 -0.587 1.00 94.75 114 THR A C 1
ATOM 881 O O . THR A 1 114 ? 9.926 -2.492 0.335 1.00 94.75 114 THR A O 1
ATOM 884 N N . LEU A 1 115 ? 11.411 -1.105 -0.614 1.00 95.69 115 LEU A N 1
ATOM 885 C CA . LEU A 1 115 ? 12.425 -1.253 0.433 1.00 95.69 115 LEU A CA 1
ATOM 886 C C . LEU A 1 115 ? 11.921 -0.763 1.791 1.00 95.69 115 LEU A C 1
ATOM 888 O O . LEU A 1 115 ? 12.144 -1.430 2.796 1.00 95.69 115 LEU A O 1
ATOM 892 N N . ARG A 1 116 ? 11.207 0.368 1.838 1.00 93.50 116 ARG A N 1
ATOM 893 C CA . ARG A 1 116 ? 10.618 0.869 3.087 1.00 93.50 116 ARG A CA 1
ATOM 894 C C . ARG A 1 116 ? 9.635 -0.142 3.676 1.00 93.50 116 ARG A C 1
ATOM 896 O O . ARG A 1 116 ? 9.736 -0.455 4.858 1.00 93.50 116 ARG A O 1
ATOM 903 N N . VAL A 1 117 ? 8.711 -0.665 2.864 1.00 89.81 117 VAL A N 1
ATOM 904 C CA . VAL A 1 117 ? 7.724 -1.646 3.341 1.00 89.81 117 VAL A CA 1
ATOM 905 C C . VAL A 1 117 ? 8.423 -2.945 3.759 1.00 89.81 117 VAL A C 1
ATOM 907 O O . VAL A 1 117 ? 8.193 -3.410 4.874 1.00 89.81 117 VAL A O 1
ATOM 910 N N . LYS A 1 118 ? 9.347 -3.466 2.940 1.00 92.50 118 LYS A N 1
ATOM 911 C CA . LYS A 1 118 ? 10.158 -4.660 3.236 1.00 92.50 118 LYS A CA 1
ATOM 912 C C . LYS A 1 118 ? 10.948 -4.528 4.541 1.00 92.50 118 LYS A C 1
ATOM 914 O O . LYS A 1 118 ? 10.972 -5.465 5.324 1.00 92.50 118 LYS A O 1
ATOM 919 N N . ASN A 1 119 ? 11.562 -3.377 4.804 1.00 91.81 119 ASN A N 1
ATOM 920 C CA . ASN A 1 119 ? 12.351 -3.156 6.021 1.00 91.81 119 ASN A CA 1
ATOM 921 C C . ASN A 1 119 ? 11.479 -2.972 7.271 1.00 91.81 119 ASN A C 1
ATOM 923 O O . ASN A 1 119 ? 11.943 -3.201 8.382 1.00 91.81 119 ASN A O 1
ATOM 927 N N . SER A 1 120 ? 10.222 -2.555 7.099 1.00 84.69 120 SER A N 1
ATOM 928 C CA . SER A 1 120 ? 9.243 -2.460 8.190 1.00 84.69 120 SER A CA 1
ATOM 929 C C . SER A 1 120 ? 8.479 -3.765 8.442 1.00 84.69 120 SER A C 1
ATOM 931 O O . SER A 1 120 ? 7.743 -3.873 9.424 1.00 84.69 120 SER A O 1
ATOM 933 N N . TRP A 1 121 ? 8.617 -4.740 7.540 1.00 88.81 121 TRP A N 1
ATOM 934 C CA . TRP A 1 121 ? 7.923 -6.015 7.620 1.00 88.81 121 TRP A CA 1
ATOM 935 C C . TRP A 1 121 ? 8.413 -6.819 8.825 1.00 88.81 121 TRP A C 1
ATOM 937 O O . TRP A 1 121 ? 9.610 -6.989 9.051 1.00 88.81 121 TRP A O 1
ATOM 947 N N . ARG A 1 122 ? 7.451 -7.344 9.583 1.00 87.25 122 ARG A N 1
ATOM 948 C CA . ARG A 1 122 ? 7.668 -8.322 10.643 1.00 87.25 122 ARG A CA 1
ATOM 949 C C . ARG A 1 122 ? 7.120 -9.667 10.165 1.00 87.25 122 ARG A C 1
ATOM 951 O O . ARG A 1 122 ? 5.966 -9.691 9.728 1.00 87.25 122 ARG A O 1
ATOM 958 N N . PRO A 1 123 ? 7.904 -10.756 10.226 1.00 87.69 123 PRO A N 1
ATOM 959 C CA . PRO A 1 123 ? 7.403 -12.083 9.899 1.00 87.69 123 PRO A CA 1
ATOM 960 C C . PRO A 1 123 ? 6.163 -12.430 10.729 1.00 87.69 123 PRO A C 1
ATOM 962 O O . PRO A 1 123 ? 6.107 -12.138 11.923 1.00 87.69 123 PRO A O 1
ATOM 965 N N . SER A 1 124 ? 5.187 -13.050 10.076 1.00 87.06 124 SER A N 1
ATOM 966 C CA . SER A 1 124 ? 4.029 -13.669 10.720 1.00 87.06 124 SER A CA 1
ATOM 967 C C . SER A 1 124 ? 4.390 -15.008 11.365 1.00 87.06 124 SER A C 1
ATOM 969 O O . SER A 1 124 ? 5.512 -15.504 11.208 1.00 87.06 124 SER A O 1
ATOM 971 N N . ARG A 1 125 ? 3.426 -15.637 12.040 1.00 86.19 125 ARG A N 1
ATOM 972 C CA . ARG A 1 125 ? 3.557 -17.014 12.543 1.00 86.19 125 ARG A CA 1
ATOM 973 C C . ARG A 1 125 ? 3.523 -18.076 11.437 1.00 86.19 125 ARG A C 1
ATOM 975 O O . ARG A 1 125 ? 4.026 -19.175 11.660 1.00 86.19 125 ARG A O 1
ATOM 982 N N . THR A 1 126 ? 2.999 -17.747 10.257 1.00 88.88 126 THR A N 1
ATOM 983 C CA . THR A 1 126 ? 2.824 -18.692 9.146 1.00 88.88 126 THR A CA 1
ATOM 984 C C . THR A 1 126 ? 4.029 -18.672 8.204 1.00 88.88 126 THR A C 1
ATOM 986 O O . THR A 1 126 ? 4.305 -17.692 7.503 1.00 88.88 126 THR A O 1
ATOM 989 N N . THR A 1 127 ? 4.784 -19.775 8.176 1.00 93.81 127 THR A N 1
ATOM 990 C CA . THR A 1 127 ? 6.000 -19.913 7.358 1.00 93.81 127 THR A CA 1
ATOM 991 C C . THR A 1 127 ? 5.718 -19.721 5.868 1.00 93.81 127 THR A C 1
ATOM 993 O O . THR A 1 127 ? 6.475 -19.029 5.187 1.00 93.81 127 THR A O 1
ATOM 996 N N . GLU A 1 128 ? 4.615 -20.267 5.366 1.00 95.06 128 GLU A N 1
ATOM 997 C CA . GLU A 1 128 ? 4.199 -20.190 3.965 1.00 95.06 128 GLU A CA 1
ATOM 998 C C . GLU A 1 128 ? 3.951 -18.741 3.528 1.00 95.06 128 GLU A C 1
ATOM 1000 O O . GLU A 1 128 ? 4.444 -18.322 2.477 1.00 95.06 128 GLU A O 1
ATOM 1005 N N . VAL A 1 129 ? 3.262 -17.950 4.361 1.00 94.19 129 VAL A N 1
ATOM 1006 C CA . VAL A 1 129 ? 3.029 -16.517 4.118 1.00 94.19 129 VAL A CA 1
ATOM 1007 C C . VAL A 1 129 ? 4.358 -15.772 4.067 1.00 94.19 129 VAL A C 1
ATOM 1009 O O . VAL A 1 129 ? 4.609 -15.011 3.133 1.00 94.19 129 VAL A O 1
ATOM 1012 N N . ASN A 1 130 ? 5.254 -16.031 5.023 1.00 95.25 130 ASN A N 1
ATOM 1013 C CA . ASN A 1 130 ? 6.553 -15.363 5.081 1.00 95.25 130 ASN A CA 1
ATOM 1014 C C . ASN A 1 130 ? 7.423 -15.657 3.851 1.00 95.25 130 ASN A C 1
ATOM 1016 O O . ASN A 1 130 ? 8.068 -14.748 3.321 1.00 95.25 130 ASN A O 1
ATOM 1020 N N . LEU A 1 131 ? 7.436 -16.907 3.381 1.00 97.06 131 LEU A N 1
ATOM 1021 C CA . LEU A 1 131 ? 8.169 -17.303 2.178 1.00 97.06 131 LEU A CA 1
ATOM 1022 C C . LEU A 1 131 ? 7.592 -16.637 0.923 1.00 97.06 131 LEU A C 1
ATOM 1024 O O . LEU A 1 131 ? 8.356 -16.086 0.128 1.00 97.06 131 LEU A O 1
ATOM 1028 N N . ALA A 1 132 ? 6.265 -16.632 0.769 1.00 97.44 132 ALA A N 1
ATOM 1029 C CA . ALA A 1 132 ? 5.599 -16.017 -0.377 1.00 97.44 132 ALA A CA 1
ATOM 1030 C C . ALA A 1 132 ? 5.811 -14.492 -0.418 1.00 97.44 132 ALA A C 1
ATOM 1032 O O . ALA A 1 132 ? 6.189 -13.940 -1.453 1.00 97.44 132 ALA A O 1
ATOM 1033 N N . VAL A 1 133 ? 5.660 -13.811 0.724 1.00 97.00 133 VAL A N 1
ATOM 1034 C CA . VAL A 1 133 ? 5.919 -12.368 0.868 1.00 97.00 133 VAL A CA 1
ATOM 1035 C C . VAL A 1 133 ? 7.370 -12.032 0.521 1.00 97.00 133 VAL A C 1
ATOM 1037 O O . VAL A 1 133 ? 7.632 -11.105 -0.252 1.00 97.00 133 VAL A O 1
ATOM 1040 N N . LYS A 1 134 ? 8.331 -12.797 1.058 1.00 97.25 134 LYS A N 1
ATOM 1041 C CA . LYS A 1 134 ? 9.757 -12.584 0.790 1.00 97.25 134 LYS A CA 1
ATOM 1042 C C . LYS A 1 134 ? 10.084 -12.748 -0.694 1.00 97.25 134 LYS A C 1
ATOM 1044 O O . LYS A 1 134 ? 10.794 -11.904 -1.237 1.00 97.25 134 LYS A O 1
ATOM 1049 N N . ALA A 1 135 ? 9.556 -13.789 -1.342 1.00 98.06 135 ALA A N 1
ATOM 1050 C CA . ALA A 1 135 ? 9.793 -14.053 -2.761 1.00 98.06 135 ALA A CA 1
ATOM 1051 C C . ALA A 1 135 ? 9.361 -12.874 -3.646 1.00 98.06 135 ALA A C 1
ATOM 1053 O O . ALA A 1 135 ? 10.116 -12.453 -4.523 1.00 98.06 135 ALA A O 1
ATOM 1054 N N . VAL A 1 136 ? 8.195 -12.284 -3.363 1.00 98.12 136 VAL A N 1
ATOM 1055 C CA . VAL A 1 136 ? 7.708 -11.111 -4.099 1.00 98.12 136 VAL A CA 1
ATOM 1056 C C . VAL A 1 136 ? 8.595 -9.894 -3.868 1.00 98.12 136 VAL A C 1
ATOM 1058 O O . VAL A 1 136 ? 9.019 -9.260 -4.834 1.00 98.12 136 VAL A O 1
ATOM 1061 N N . TYR A 1 137 ? 8.928 -9.572 -2.614 1.00 97.75 137 TYR A N 1
ATOM 1062 C CA . TYR A 1 137 ? 9.809 -8.434 -2.338 1.00 97.75 137 TYR A CA 1
ATOM 1063 C C . TYR A 1 137 ? 11.185 -8.588 -2.980 1.00 97.75 137 TYR A C 1
ATOM 1065 O O . TYR A 1 137 ? 11.723 -7.614 -3.504 1.00 97.75 137 TYR A O 1
ATOM 1073 N N . ASP A 1 138 ? 11.769 -9.783 -2.932 1.00 97.81 138 ASP A N 1
ATOM 1074 C CA . ASP A 1 138 ? 13.061 -10.049 -3.557 1.00 97.81 138 ASP A CA 1
ATOM 1075 C C . ASP A 1 138 ? 12.989 -9.866 -5.075 1.00 97.81 138 ASP A C 1
ATOM 1077 O O . ASP A 1 138 ? 13.876 -9.230 -5.642 1.00 97.81 138 ASP A O 1
ATOM 1081 N N . HIS A 1 139 ? 11.915 -10.326 -5.724 1.00 98.50 139 HIS A N 1
ATOM 1082 C CA . HIS A 1 139 ? 11.748 -10.160 -7.166 1.00 98.50 139 HIS A CA 1
ATOM 1083 C C . HIS A 1 139 ? 11.539 -8.694 -7.574 1.00 98.50 139 HIS A C 1
ATOM 1085 O O . HIS A 1 139 ? 12.218 -8.213 -8.481 1.00 98.50 139 HIS A O 1
ATOM 1091 N N . VAL A 1 140 ? 10.656 -7.956 -6.884 1.00 98.25 140 VAL A N 1
ATOM 1092 C CA . VAL A 1 140 ? 10.428 -6.523 -7.154 1.00 98.25 140 VAL A CA 1
ATOM 1093 C C . VAL A 1 140 ? 11.727 -5.731 -6.990 1.00 98.25 140 VAL A C 1
ATOM 1095 O O . VAL A 1 140 ? 12.075 -4.928 -7.858 1.00 98.25 140 VAL A O 1
ATOM 1098 N N . VAL A 1 141 ? 12.473 -5.968 -5.904 1.00 98.19 141 VAL A N 1
ATOM 1099 C CA . VAL A 1 141 ? 13.760 -5.297 -5.661 1.00 98.19 141 VAL A 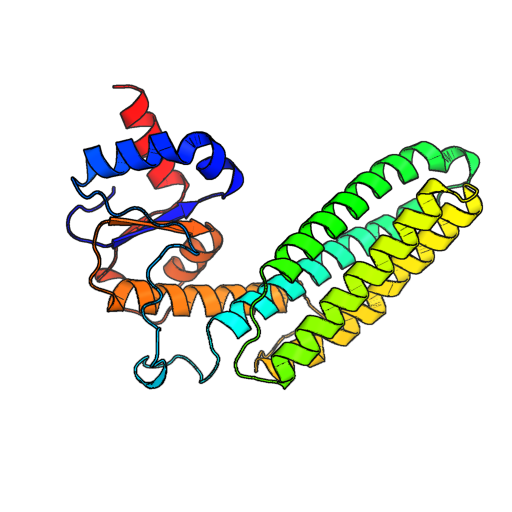CA 1
ATOM 1100 C C . VAL A 1 141 ? 14.778 -5.669 -6.738 1.00 98.19 141 VAL A C 1
ATOM 1102 O O . VAL A 1 141 ? 15.407 -4.776 -7.293 1.00 98.19 141 VAL A O 1
ATOM 1105 N N . ALA A 1 142 ? 14.914 -6.950 -7.088 1.00 98.31 142 ALA A N 1
ATOM 1106 C CA . ALA A 1 142 ? 15.864 -7.383 -8.110 1.00 98.31 142 ALA A CA 1
ATOM 1107 C C . ALA A 1 142 ? 15.577 -6.744 -9.480 1.00 98.31 142 ALA A C 1
ATOM 1109 O O . ALA A 1 142 ? 16.483 -6.176 -10.087 1.00 98.31 142 ALA A O 1
ATOM 1110 N N . ALA A 1 143 ? 14.323 -6.773 -9.941 1.00 98.38 143 ALA A N 1
ATOM 1111 C CA . ALA A 1 143 ? 13.943 -6.227 -11.244 1.00 98.38 143 ALA A CA 1
ATOM 1112 C C . ALA A 1 143 ? 14.093 -4.695 -11.309 1.00 98.38 143 ALA A C 1
ATOM 1114 O O . ALA A 1 143 ? 14.647 -4.159 -12.270 1.00 98.38 143 ALA A O 1
ATOM 1115 N N . THR A 1 144 ? 13.648 -3.976 -10.271 1.00 98.50 144 THR A N 1
ATOM 1116 C CA . THR A 1 144 ? 13.797 -2.508 -10.201 1.00 98.50 144 THR A CA 1
ATOM 1117 C C . THR A 1 144 ? 15.266 -2.083 -10.127 1.00 98.50 144 THR A C 1
ATOM 1119 O O . THR A 1 144 ? 15.654 -1.104 -10.768 1.00 98.50 144 THR A O 1
ATOM 1122 N N . GLN A 1 145 ? 16.097 -2.820 -9.387 1.00 98.06 145 GLN A N 1
ATOM 1123 C CA . GLN A 1 145 ? 17.521 -2.528 -9.250 1.00 98.06 145 GLN A CA 1
ATOM 1124 C C . GLN A 1 145 ? 18.290 -2.814 -10.544 1.00 98.06 145 GLN A C 1
ATOM 1126 O O . GLN A 1 145 ? 19.054 -1.958 -10.980 1.00 98.06 145 GLN A O 1
ATOM 1131 N N . ALA A 1 146 ? 18.014 -3.939 -11.213 1.00 97.56 146 ALA A N 1
ATOM 1132 C CA . ALA A 1 146 ? 18.610 -4.265 -12.508 1.00 97.56 146 ALA A CA 1
ATOM 1133 C C . ALA A 1 146 ? 18.344 -3.171 -13.558 1.00 97.56 146 ALA A C 1
ATOM 1135 O O . ALA A 1 146 ? 19.273 -2.712 -14.223 1.00 97.56 146 ALA A O 1
ATOM 1136 N N . TYR A 1 147 ? 17.100 -2.683 -13.656 1.00 98.25 147 TYR A N 1
ATOM 1137 C CA . TYR A 1 147 ? 16.777 -1.552 -14.531 1.00 98.25 147 TYR A CA 1
ATOM 1138 C C . TYR A 1 147 ? 17.524 -0.273 -14.127 1.00 98.25 147 TYR A C 1
ATOM 1140 O O . TYR A 1 147 ? 18.094 0.411 -14.978 1.00 98.25 147 TYR A O 1
ATOM 1148 N N . ARG A 1 148 ? 17.523 0.071 -12.832 1.00 97.56 148 ARG A N 1
ATOM 1149 C CA . ARG A 1 148 ? 18.170 1.292 -12.329 1.00 97.56 148 ARG A CA 1
ATOM 1150 C C . ARG A 1 148 ? 19.661 1.310 -12.662 1.00 97.56 148 ARG A C 1
ATOM 1152 O O . ARG A 1 148 ? 20.167 2.339 -13.104 1.00 97.56 148 ARG A O 1
ATOM 1159 N N . ASP A 1 149 ? 20.338 0.186 -12.464 1.00 96.25 149 ASP A N 1
ATOM 1160 C CA . ASP A 1 149 ? 21.777 0.065 -12.676 1.00 96.25 149 ASP A CA 1
ATOM 1161 C C . ASP A 1 149 ? 22.123 0.143 -14.182 1.00 96.25 149 ASP A C 1
ATOM 1163 O O . ASP A 1 149 ? 23.108 0.789 -14.555 1.00 96.25 149 ASP A O 1
ATOM 1167 N N . ALA A 1 150 ? 21.269 -0.408 -15.059 1.00 96.75 150 ALA A N 1
ATOM 1168 C CA . ALA A 1 150 ? 21.378 -0.242 -16.512 1.00 96.75 150 ALA A CA 1
ATOM 1169 C C . ALA A 1 150 ? 21.132 1.211 -16.960 1.00 96.75 150 ALA A C 1
ATOM 1171 O O . ALA A 1 150 ? 21.867 1.733 -17.797 1.00 96.75 150 ALA A O 1
ATOM 1172 N N . HIS A 1 151 ? 20.146 1.899 -16.376 1.00 96.19 151 HIS A N 1
ATOM 1173 C CA . HIS A 1 151 ? 19.844 3.298 -16.701 1.00 96.19 151 HIS A CA 1
ATOM 1174 C C . HIS A 1 151 ? 21.027 4.247 -16.450 1.00 96.19 151 HIS A C 1
ATOM 1176 O O . HIS A 1 151 ? 21.226 5.198 -17.198 1.00 96.19 151 HIS A O 1
ATOM 1182 N N . GLN A 1 152 ? 21.826 3.992 -15.412 1.00 94.81 152 GLN A N 1
ATOM 1183 C CA . GLN A 1 152 ? 22.937 4.870 -15.032 1.00 94.81 152 GLN A CA 1
ATOM 1184 C C . GLN A 1 152 ? 24.164 4.739 -15.940 1.00 94.81 152 GLN A C 1
ATOM 1186 O O . GLN A 1 152 ? 24.898 5.710 -16.107 1.00 94.81 152 GLN A O 1
ATOM 1191 N N . ASN A 1 153 ? 24.403 3.548 -16.497 1.00 91.44 153 ASN A N 1
ATOM 1192 C CA . ASN A 1 153 ? 25.712 3.202 -17.057 1.00 91.44 153 ASN A CA 1
ATOM 1193 C C . ASN A 1 153 ? 25.669 2.699 -18.505 1.00 91.44 153 ASN A C 1
ATOM 1195 O O . ASN A 1 153 ? 26.723 2.541 -19.118 1.00 91.44 153 ASN A O 1
ATOM 1199 N N . ALA A 1 154 ? 24.485 2.412 -19.051 1.00 95.25 154 ALA A N 1
ATOM 1200 C CA . ALA A 1 154 ? 24.353 1.757 -20.346 1.00 95.25 154 ALA A CA 1
ATOM 1201 C C . ALA A 1 154 ? 23.966 2.728 -21.473 1.00 95.25 154 ALA A C 1
ATOM 1203 O O . ALA A 1 154 ? 23.456 3.828 -21.233 1.00 95.25 154 ALA A O 1
ATOM 1204 N N . SER A 1 155 ? 24.184 2.300 -22.720 1.00 97.25 155 SER A N 1
ATOM 1205 C CA . SER A 1 155 ? 23.731 3.041 -23.901 1.00 97.25 155 SER A CA 1
ATOM 1206 C C . SER A 1 155 ? 22.201 3.142 -23.929 1.00 97.25 155 SER A C 1
ATOM 1208 O O . SER A 1 155 ? 21.514 2.301 -23.358 1.00 97.25 155 SER A O 1
ATOM 1210 N N . VAL A 1 156 ? 21.629 4.119 -24.640 1.00 97.12 156 VAL A N 1
ATOM 1211 C CA . VAL A 1 156 ? 20.159 4.248 -24.748 1.00 97.12 156 VAL A CA 1
ATOM 1212 C C . VAL A 1 156 ? 19.502 2.953 -25.251 1.00 97.12 156 VAL A C 1
ATOM 1214 O O . VAL A 1 156 ? 18.437 2.572 -24.771 1.00 97.12 156 VAL A O 1
ATOM 1217 N N . GLN A 1 157 ? 20.150 2.239 -26.174 1.00 96.50 157 GLN A N 1
ATOM 1218 C CA . GLN A 1 157 ? 19.648 0.960 -26.674 1.00 96.50 157 GLN A CA 1
ATOM 1219 C C . GLN A 1 157 ? 19.615 -0.112 -25.576 1.00 96.50 157 GLN A C 1
ATOM 1221 O O . GLN A 1 157 ? 18.635 -0.850 -25.468 1.00 96.50 157 GLN A O 1
ATOM 1226 N N . ASP A 1 158 ? 20.651 -0.177 -24.744 1.00 97.00 158 ASP A N 1
ATOM 1227 C CA . ASP A 1 158 ? 20.715 -1.109 -23.617 1.00 97.00 158 ASP A CA 1
ATOM 1228 C C . ASP A 1 158 ? 19.709 -0.738 -22.524 1.00 97.00 158 ASP A C 1
ATOM 1230 O O . ASP A 1 158 ? 19.079 -1.620 -21.946 1.00 97.00 158 ASP A O 1
ATOM 1234 N N . GLN A 1 159 ? 19.479 0.558 -22.288 1.00 98.19 159 GLN A N 1
ATOM 1235 C CA . GLN A 1 159 ? 18.436 1.032 -21.374 1.00 98.19 159 GLN A CA 1
ATOM 1236 C C . GLN A 1 159 ? 17.040 0.604 -21.845 1.00 98.19 159 GLN A C 1
ATOM 1238 O O . GLN A 1 159 ? 16.235 0.134 -21.042 1.00 98.19 159 GLN A O 1
ATOM 1243 N N . LEU A 1 160 ? 16.756 0.711 -23.149 1.00 97.94 160 LEU A N 1
ATOM 1244 C CA . LEU A 1 160 ? 15.503 0.225 -23.734 1.00 97.94 160 LEU A CA 1
ATOM 1245 C C . LEU A 1 160 ? 15.371 -1.299 -23.615 1.00 97.94 160 LEU A C 1
ATOM 1247 O O . LEU A 1 160 ? 14.267 -1.789 -23.397 1.00 97.94 160 LEU A O 1
ATOM 1251 N N . THR A 1 161 ? 16.467 -2.053 -23.731 1.00 97.75 161 THR A N 1
ATOM 1252 C CA . THR A 1 161 ? 16.471 -3.507 -23.499 1.00 97.75 161 THR A CA 1
ATOM 1253 C C . THR A 1 161 ? 16.173 -3.837 -22.037 1.00 97.75 161 THR A C 1
ATOM 1255 O O . THR A 1 161 ? 15.225 -4.572 -21.775 1.00 97.75 161 THR A O 1
ATOM 1258 N N . ALA A 1 162 ? 16.876 -3.214 -21.088 1.00 98.12 162 ALA A N 1
ATOM 1259 C CA . ALA A 1 162 ? 16.630 -3.399 -19.658 1.00 98.12 162 ALA A CA 1
ATOM 1260 C C . ALA A 1 162 ? 15.190 -3.030 -19.262 1.00 98.12 162 ALA A C 1
ATOM 1262 O O . ALA A 1 162 ? 14.594 -3.645 -18.380 1.00 98.12 162 ALA A O 1
ATOM 1263 N N . LEU A 1 163 ? 14.598 -2.044 -19.938 1.00 98.00 163 LEU A N 1
ATOM 1264 C CA . LEU A 1 163 ? 13.203 -1.674 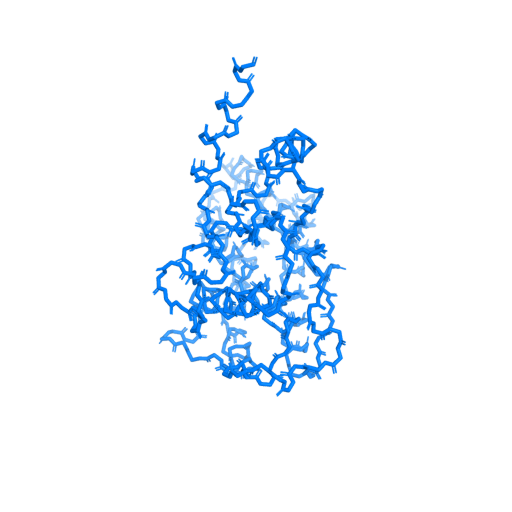-19.749 1.00 98.00 163 LEU A CA 1
ATOM 1265 C C . LEU A 1 163 ? 12.219 -2.749 -20.247 1.00 98.00 163 LEU A C 1
ATOM 1267 O O . LEU A 1 163 ? 11.180 -2.953 -19.619 1.00 98.00 163 LEU A O 1
ATOM 1271 N N . ARG A 1 164 ? 12.531 -3.459 -21.341 1.00 98.31 164 ARG A N 1
ATOM 1272 C CA . ARG A 1 164 ? 11.738 -4.623 -21.787 1.00 98.31 164 ARG A CA 1
ATOM 1273 C C . ARG A 1 164 ? 11.832 -5.760 -20.783 1.00 98.31 164 ARG A C 1
ATOM 1275 O O . ARG A 1 164 ? 10.813 -6.372 -20.478 1.00 98.31 164 ARG A O 1
ATOM 1282 N N . ASP A 1 165 ? 13.020 -6.006 -20.240 1.00 98.31 165 ASP A N 1
ATOM 1283 C CA . ASP A 1 165 ? 13.215 -7.026 -19.209 1.00 98.31 165 ASP A CA 1
ATOM 1284 C C . ASP A 1 165 ? 12.410 -6.686 -17.949 1.00 98.31 165 ASP A C 1
ATOM 1286 O O . ASP A 1 165 ? 11.665 -7.529 -17.448 1.00 98.31 165 ASP A O 1
ATOM 1290 N N . PHE A 1 166 ? 12.452 -5.422 -17.513 1.00 98.31 166 PHE A N 1
ATOM 1291 C CA . PHE A 1 166 ? 11.604 -4.909 -16.437 1.00 98.31 166 PHE A CA 1
ATOM 1292 C C . PHE A 1 166 ? 10.110 -5.123 -16.727 1.00 98.31 166 PHE A C 1
ATOM 1294 O O . PHE A 1 166 ? 9.374 -5.601 -15.864 1.00 98.31 166 PHE A O 1
ATOM 1301 N N . ALA A 1 167 ? 9.650 -4.813 -17.944 1.00 98.31 167 ALA A N 1
ATOM 1302 C CA . ALA A 1 167 ? 8.263 -5.041 -18.343 1.00 98.31 167 ALA A CA 1
ATOM 1303 C C . ALA A 1 167 ? 7.890 -6.531 -18.280 1.00 98.31 167 ALA A C 1
ATOM 1305 O O . ALA A 1 167 ? 6.827 -6.878 -17.771 1.00 98.31 167 ALA A O 1
ATOM 1306 N N . ASN A 1 168 ? 8.772 -7.420 -18.742 1.00 98.12 168 ASN A N 1
ATOM 1307 C CA . ASN A 1 168 ? 8.551 -8.866 -18.744 1.00 98.12 168 ASN A CA 1
ATOM 1308 C C . ASN A 1 168 ? 8.510 -9.463 -17.328 1.00 98.12 168 ASN A C 1
ATOM 1310 O O . ASN A 1 168 ? 7.744 -10.400 -17.089 1.00 98.12 168 ASN A O 1
ATOM 1314 N N . SER A 1 169 ? 9.240 -8.890 -16.361 1.00 98.19 169 SER A N 1
ATOM 1315 C CA . SER A 1 169 ? 9.172 -9.290 -14.945 1.00 98.19 169 SER A CA 1
ATOM 1316 C C . SER A 1 169 ? 7.763 -9.194 -14.346 1.00 98.19 169 SER A C 1
ATOM 1318 O O . SER A 1 169 ? 7.464 -9.889 -13.374 1.00 98.19 169 SER A O 1
ATOM 1320 N N . ARG A 1 170 ? 6.851 -8.411 -14.943 1.00 97.38 170 ARG A N 1
ATOM 1321 C CA . ARG A 1 170 ? 5.449 -8.358 -14.498 1.00 97.38 170 ARG A CA 1
ATOM 1322 C C . ARG A 1 170 ? 4.749 -9.718 -14.595 1.00 97.38 170 ARG A C 1
ATOM 1324 O O . ARG A 1 170 ? 3.897 -10.018 -13.768 1.00 97.38 170 ARG A O 1
ATOM 1331 N N . ILE A 1 171 ? 5.107 -10.547 -15.584 1.00 97.56 171 ILE A N 1
ATOM 1332 C CA . ILE A 1 171 ? 4.507 -11.877 -15.782 1.00 97.56 171 ILE A CA 1
ATOM 1333 C C . ILE A 1 171 ? 4.849 -12.762 -14.583 1.00 97.56 171 ILE A C 1
ATOM 1335 O O . ILE A 1 171 ? 3.958 -13.358 -13.987 1.00 97.56 171 ILE A O 1
ATOM 1339 N N . ILE A 1 172 ? 6.121 -12.747 -14.174 1.00 97.94 172 ILE A N 1
ATOM 1340 C CA . ILE A 1 172 ? 6.609 -13.497 -13.015 1.00 97.94 172 ILE A CA 1
ATOM 1341 C C . ILE A 1 172 ? 5.884 -13.047 -11.740 1.00 97.94 172 ILE A C 1
ATOM 1343 O O . ILE A 1 172 ? 5.443 -13.884 -10.959 1.00 97.94 172 ILE A O 1
ATOM 1347 N N . LEU A 1 173 ? 5.711 -11.737 -11.536 1.00 98.00 173 LEU A N 1
ATOM 1348 C CA . LEU A 1 173 ? 4.996 -11.216 -10.365 1.00 98.00 173 LEU A CA 1
ATOM 1349 C C . LEU A 1 173 ? 3.504 -11.572 -10.365 1.00 98.00 173 LEU A C 1
ATOM 1351 O O . LEU A 1 173 ? 2.974 -11.919 -9.311 1.00 98.00 173 LEU A O 1
ATOM 1355 N N . ARG A 1 174 ? 2.830 -11.536 -11.521 1.00 97.81 174 ARG A N 1
ATOM 1356 C CA . ARG A 1 174 ? 1.439 -12.006 -11.654 1.00 97.81 174 ARG A CA 1
ATOM 1357 C C . ARG A 1 174 ? 1.322 -13.494 -11.317 1.00 97.81 174 ARG A C 1
ATOM 1359 O O . ARG A 1 174 ? 0.416 -13.879 -10.587 1.00 97.81 174 ARG A O 1
ATOM 1366 N N . ASP A 1 175 ? 2.275 -14.313 -11.761 1.00 98.19 175 ASP A N 1
ATOM 1367 C CA . ASP A 1 175 ? 2.319 -15.751 -11.458 1.00 98.19 175 ASP A CA 1
ATOM 1368 C C . ASP A 1 175 ? 2.593 -16.052 -9.965 1.00 98.19 175 ASP A C 1
ATOM 1370 O O . ASP A 1 175 ? 2.340 -17.164 -9.498 1.00 98.19 175 ASP A O 1
ATOM 1374 N N . MET A 1 176 ? 3.063 -15.071 -9.182 1.00 98.44 176 MET A N 1
ATOM 1375 C CA . MET A 1 176 ? 3.223 -15.198 -7.726 1.00 98.44 176 MET A CA 1
ATOM 1376 C C . MET A 1 176 ? 1.926 -14.928 -6.940 1.00 98.44 176 MET A C 1
ATOM 1378 O O . MET A 1 176 ? 1.815 -15.375 -5.794 1.00 98.44 176 MET A O 1
ATOM 1382 N N . VAL A 1 177 ? 0.935 -14.240 -7.528 1.00 98.38 177 VAL A N 1
ATOM 1383 C CA . VAL A 1 177 ? -0.335 -13.887 -6.856 1.00 98.38 177 VAL A CA 1
ATOM 1384 C C . VAL A 1 177 ? -1.114 -15.123 -6.379 1.00 98.38 177 VAL A C 1
ATOM 1386 O O . VAL A 1 177 ? -1.498 -15.120 -5.206 1.00 98.38 177 VAL A O 1
ATOM 1389 N N . PRO A 1 178 ? -1.271 -16.216 -7.159 1.00 98.38 178 PRO A N 1
ATOM 1390 C CA . PRO A 1 178 ? -1.979 -17.409 -6.686 1.00 98.38 178 PRO A CA 1
ATOM 1391 C C . PRO A 1 178 ? -1.333 -18.039 -5.446 1.00 98.38 178 PRO A C 1
ATOM 1393 O O . PRO A 1 178 ? -2.025 -18.503 -4.538 1.00 98.38 178 PRO A O 1
ATOM 1396 N N . THR A 1 179 ? 0.004 -18.034 -5.375 1.00 97.56 179 THR A N 1
ATOM 1397 C CA . THR A 1 179 ? 0.743 -18.579 -4.224 1.00 97.56 179 THR A CA 1
ATOM 1398 C C . THR A 1 179 ? 0.511 -17.729 -2.978 1.00 97.56 179 THR A C 1
ATOM 1400 O O . THR A 1 179 ? 0.239 -18.280 -1.911 1.00 97.56 179 THR A O 1
ATOM 1403 N N . LEU A 1 180 ? 0.554 -16.398 -3.113 1.00 96.62 180 LEU A N 1
ATOM 1404 C CA . LEU A 1 180 ? 0.211 -15.479 -2.027 1.00 96.62 180 LEU A CA 1
ATOM 1405 C C . LEU A 1 180 ? -1.237 -15.660 -1.570 1.00 96.62 180 LEU A C 1
ATOM 1407 O O . LEU A 1 180 ? -1.473 -15.815 -0.377 1.00 96.62 180 LEU A O 1
ATOM 1411 N N . ALA A 1 181 ? -2.191 -15.668 -2.505 1.00 96.88 181 ALA A N 1
ATOM 1412 C CA . ALA A 1 181 ? -3.614 -15.805 -2.212 1.00 96.88 181 ALA A CA 1
ATOM 1413 C C . ALA A 1 181 ? -3.905 -17.110 -1.462 1.00 96.88 181 ALA A C 1
ATOM 1415 O O . ALA A 1 181 ? -4.569 -17.091 -0.427 1.00 96.88 181 ALA A O 1
ATOM 1416 N N . LYS A 1 182 ? -3.324 -18.227 -1.915 1.00 95.62 182 LYS A N 1
ATOM 1417 C CA . LYS A 1 182 ? -3.422 -19.519 -1.232 1.00 95.62 182 LYS A CA 1
ATOM 1418 C C . LYS A 1 182 ? -2.844 -19.472 0.183 1.00 95.62 182 LYS A C 1
ATOM 1420 O O . LYS A 1 182 ? -3.477 -19.998 1.094 1.00 95.62 182 LYS A O 1
ATOM 1425 N N . ALA A 1 183 ? -1.674 -18.856 0.371 1.00 94.06 183 ALA A N 1
ATOM 1426 C CA . ALA A 1 183 ? -1.001 -18.799 1.671 1.00 94.06 183 ALA A CA 1
ATOM 1427 C C . ALA A 1 183 ? -1.835 -18.082 2.747 1.00 94.06 183 ALA A C 1
ATOM 1429 O O . ALA A 1 183 ? -1.745 -18.435 3.915 1.00 94.06 183 ALA A O 1
ATOM 1430 N N . VAL A 1 184 ? -2.673 -17.121 2.350 1.00 92.00 184 VAL A N 1
ATOM 1431 C CA . VAL A 1 184 ? -3.557 -16.356 3.251 1.00 92.00 184 VAL A CA 1
ATOM 1432 C C . VAL A 1 184 ? -5.034 -16.753 3.149 1.00 92.00 184 VAL A C 1
ATOM 1434 O O . VAL A 1 184 ? -5.909 -16.031 3.630 1.00 92.00 184 VAL A O 1
ATOM 1437 N N . GLY A 1 185 ? -5.339 -17.862 2.469 1.00 93.19 185 GLY A N 1
ATOM 1438 C CA . GLY A 1 185 ? -6.710 -18.348 2.292 1.00 93.19 185 GLY A CA 1
ATOM 1439 C C . GLY A 1 185 ? -7.638 -17.387 1.535 1.00 93.19 185 GLY A C 1
ATOM 1440 O O . GLY A 1 185 ? -8.850 -17.415 1.741 1.00 93.19 185 GLY A O 1
ATOM 1441 N N . ALA A 1 186 ? -7.101 -16.514 0.680 1.00 93.94 186 ALA A N 1
ATOM 1442 C CA . ALA A 1 186 ? -7.902 -15.636 -0.163 1.00 93.94 186 ALA A CA 1
ATOM 1443 C C . ALA A 1 186 ? -8.444 -16.391 -1.381 1.00 93.94 186 ALA A C 1
ATOM 1445 O O . ALA A 1 186 ? -7.716 -17.103 -2.070 1.00 93.94 186 ALA A O 1
ATOM 1446 N N . THR A 1 187 ? -9.729 -16.188 -1.670 1.00 95.56 187 THR A N 1
ATOM 1447 C CA . THR A 1 187 ? -10.354 -16.609 -2.930 1.00 95.56 187 THR A CA 1
ATOM 1448 C C . THR A 1 187 ? -10.512 -15.380 -3.811 1.00 95.56 187 THR A C 1
ATOM 1450 O O . THR A 1 187 ? -11.147 -14.411 -3.391 1.00 95.56 187 THR A O 1
ATOM 1453 N N . LEU A 1 188 ? -9.908 -15.420 -4.996 1.00 96.56 188 LEU A N 1
ATOM 1454 C CA . LEU A 1 188 ? -9.956 -14.352 -5.992 1.00 96.56 188 LEU A CA 1
ATOM 1455 C C . LEU A 1 188 ? -10.801 -14.802 -7.186 1.00 96.56 188 LEU A C 1
ATOM 1457 O O . LEU A 1 188 ? -10.904 -15.999 -7.461 1.00 96.56 188 LEU A O 1
ATOM 1461 N N . THR A 1 189 ? -11.398 -13.843 -7.880 1.00 97.75 189 THR A N 1
ATOM 1462 C CA . THR A 1 189 ? -12.111 -14.064 -9.141 1.00 97.75 189 THR A CA 1
ATOM 1463 C C . THR A 1 189 ? -11.114 -14.281 -10.276 1.00 97.75 189 THR A C 1
ATOM 1465 O O . THR A 1 189 ? -11.298 -15.184 -11.090 1.00 97.75 189 THR A O 1
ATOM 1468 N N . ASP A 1 190 ? -10.047 -13.481 -10.295 1.00 97.25 190 ASP A N 1
ATOM 1469 C CA . ASP A 1 190 ? -8.861 -13.679 -11.127 1.00 97.25 190 ASP A CA 1
ATOM 1470 C C . ASP A 1 190 ? -7.669 -13.964 -10.203 1.00 97.25 190 ASP A C 1
ATOM 1472 O O . ASP A 1 190 ? -7.247 -13.115 -9.415 1.00 97.25 190 ASP A O 1
ATOM 1476 N N . ASP A 1 191 ? -7.119 -15.178 -10.278 1.00 96.88 191 ASP A N 1
ATOM 1477 C CA . ASP A 1 191 ? -6.028 -15.617 -9.404 1.00 96.88 191 ASP A CA 1
ATOM 1478 C C . ASP A 1 191 ? -4.706 -14.871 -9.651 1.00 96.88 191 ASP A C 1
ATOM 1480 O O . ASP A 1 191 ? -3.786 -14.974 -8.836 1.00 96.88 191 ASP A O 1
ATOM 1484 N N . ARG A 1 192 ? -4.627 -14.067 -10.719 1.00 97.25 192 ARG A N 1
ATOM 1485 C CA . ARG A 1 192 ? -3.492 -13.200 -11.062 1.00 97.25 192 ARG A CA 1
ATOM 1486 C C . ARG A 1 192 ? -3.743 -11.718 -10.765 1.00 97.25 192 ARG A C 1
ATOM 1488 O O . ARG A 1 192 ? -2.826 -10.913 -10.954 1.00 97.25 192 ARG A O 1
ATOM 1495 N N . ASP A 1 193 ? -4.929 -11.330 -10.285 1.00 97.75 193 ASP A N 1
ATOM 1496 C CA . ASP A 1 193 ? -5.252 -9.926 -10.001 1.00 97.75 193 ASP A CA 1
ATOM 1497 C C . ASP A 1 193 ? -4.730 -9.479 -8.621 1.00 97.75 193 ASP A C 1
ATOM 1499 O O . ASP A 1 193 ? -5.352 -9.642 -7.565 1.00 97.75 193 ASP A O 1
ATOM 1503 N N . ALA A 1 194 ? -3.567 -8.826 -8.633 1.00 97.75 194 ALA A N 1
ATOM 1504 C CA . ALA A 1 194 ? -2.972 -8.235 -7.438 1.00 97.75 194 ALA A CA 1
ATOM 1505 C C . ALA A 1 194 ? -3.806 -7.091 -6.829 1.00 97.75 194 ALA A C 1
ATOM 1507 O O . ALA A 1 194 ? -3.710 -6.838 -5.626 1.00 97.75 194 ALA A O 1
ATOM 1508 N N . THR A 1 195 ? -4.631 -6.396 -7.621 1.00 97.75 195 THR A N 1
ATOM 1509 C CA . THR A 1 195 ? -5.559 -5.377 -7.109 1.00 97.75 195 THR A CA 1
ATOM 1510 C C . THR A 1 195 ? -6.684 -6.032 -6.319 1.00 97.75 195 THR A C 1
ATOM 1512 O O . THR A 1 195 ? -7.018 -5.551 -5.231 1.00 97.75 195 THR A O 1
ATOM 1515 N N . GLU A 1 196 ? -7.243 -7.136 -6.818 1.00 97.75 196 GLU A N 1
ATOM 1516 C CA . GLU A 1 196 ? -8.244 -7.920 -6.090 1.00 97.75 196 GLU A CA 1
ATOM 1517 C C . GLU A 1 196 ? -7.669 -8.444 -4.766 1.00 97.75 196 GLU A C 1
ATOM 1519 O O . GLU A 1 196 ? -8.273 -8.226 -3.708 1.00 97.75 196 GLU A O 1
ATOM 1524 N N . LEU A 1 197 ? -6.458 -9.018 -4.795 1.00 97.50 197 LEU A N 1
ATOM 1525 C CA . LEU A 1 197 ? -5.760 -9.478 -3.591 1.00 97.50 197 LEU A CA 1
ATOM 1526 C C . LEU A 1 197 ? -5.508 -8.335 -2.596 1.00 97.50 197 LEU A C 1
ATOM 1528 O O . LEU A 1 197 ? -5.797 -8.479 -1.407 1.00 97.50 197 LEU A O 1
ATOM 1532 N N . ALA A 1 198 ? -5.011 -7.183 -3.060 1.00 97.06 198 ALA A N 1
ATOM 1533 C CA . ALA A 1 198 ? -4.767 -6.025 -2.202 1.00 97.06 198 ALA A CA 1
ATOM 1534 C C . ALA A 1 198 ? -6.062 -5.544 -1.529 1.00 97.06 198 ALA A C 1
ATOM 1536 O O . ALA A 1 198 ? -6.084 -5.298 -0.321 1.00 97.06 198 ALA A O 1
ATOM 1537 N N . ASN A 1 199 ? -7.160 -5.473 -2.283 1.00 95.75 199 ASN A N 1
ATOM 1538 C CA . ASN A 1 199 ? -8.465 -5.093 -1.752 1.00 95.75 199 ASN A CA 1
ATOM 1539 C C . ASN A 1 199 ? -8.993 -6.114 -0.736 1.00 95.75 199 ASN A C 1
ATOM 1541 O O . ASN A 1 199 ? -9.528 -5.715 0.299 1.00 95.75 199 ASN A O 1
ATOM 1545 N N . 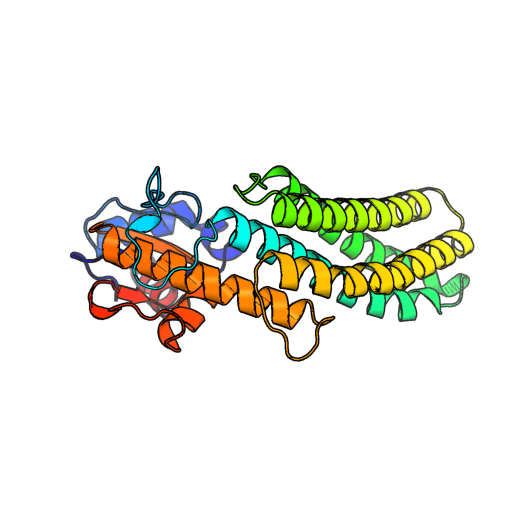TYR A 1 200 ? -8.828 -7.417 -0.995 1.00 94.69 200 TYR A N 1
ATOM 1546 C CA . TYR A 1 200 ? -9.173 -8.458 -0.026 1.00 94.69 200 TYR A CA 1
ATOM 1547 C C . TYR A 1 200 ? -8.370 -8.280 1.264 1.00 94.69 200 TYR A C 1
ATOM 1549 O O . TYR A 1 200 ? -8.963 -8.202 2.339 1.00 94.69 200 TYR A O 1
ATOM 1557 N N . MET A 1 201 ? -7.041 -8.165 1.182 1.00 94.56 201 MET A N 1
ATOM 1558 C CA . MET A 1 201 ? -6.193 -8.024 2.371 1.00 94.56 201 MET A CA 1
ATOM 1559 C C . MET A 1 201 ? -6.503 -6.746 3.149 1.00 94.56 201 MET A C 1
ATOM 1561 O O . MET A 1 201 ? -6.552 -6.770 4.378 1.00 94.56 201 MET A O 1
ATOM 1565 N N . ARG A 1 202 ? -6.766 -5.629 2.458 1.00 94.31 202 ARG A N 1
ATOM 1566 C CA . ARG A 1 202 ? -7.201 -4.388 3.108 1.00 94.31 202 ARG A CA 1
ATOM 1567 C C . ARG A 1 202 ? -8.481 -4.608 3.906 1.00 94.31 202 ARG A C 1
ATOM 1569 O O . ARG A 1 202 ? -8.514 -4.226 5.069 1.00 94.31 202 ARG A O 1
ATOM 1576 N N . ARG A 1 203 ? -9.487 -5.263 3.319 1.00 92.44 203 ARG A N 1
ATOM 1577 C CA . ARG A 1 203 ? -10.753 -5.588 3.992 1.00 92.44 203 ARG A CA 1
ATOM 1578 C C . ARG A 1 203 ? -10.545 -6.448 5.240 1.00 92.44 203 ARG A C 1
ATOM 1580 O O . ARG A 1 203 ? -11.141 -6.148 6.272 1.00 92.44 203 ARG A O 1
ATOM 1587 N N . GLN A 1 204 ? -9.665 -7.450 5.178 1.00 90.31 204 GLN A N 1
ATOM 1588 C CA . GLN A 1 204 ? -9.314 -8.261 6.354 1.00 90.31 204 GLN A CA 1
ATOM 1589 C C . GLN A 1 204 ? -8.652 -7.416 7.452 1.00 90.31 204 GLN A C 1
ATOM 1591 O O . GLN A 1 204 ? -9.052 -7.488 8.614 1.00 90.31 204 GLN A O 1
ATOM 1596 N N . ARG A 1 205 ? -7.716 -6.526 7.088 1.00 90.06 205 ARG A N 1
ATOM 1597 C CA . ARG A 1 205 ? -7.119 -5.561 8.033 1.00 90.06 205 ARG A CA 1
ATOM 1598 C C . ARG A 1 205 ? -8.171 -4.639 8.640 1.00 90.06 205 ARG A C 1
ATOM 1600 O O . ARG A 1 205 ? -8.169 -4.447 9.848 1.00 90.06 205 ARG A O 1
ATOM 1607 N N . SER A 1 206 ? -9.083 -4.103 7.829 1.00 91.38 206 SER A N 1
ATOM 1608 C CA . SER A 1 206 ? -10.182 -3.247 8.288 1.00 91.38 206 SER A CA 1
ATOM 1609 C C . SER A 1 206 ? -11.052 -3.964 9.320 1.00 91.38 206 SER A C 1
ATOM 1611 O O . SER A 1 206 ? -11.350 -3.388 10.362 1.00 91.38 206 SER A O 1
ATOM 1613 N N . ALA A 1 207 ? -11.415 -5.226 9.067 1.00 88.12 207 ALA A N 1
ATOM 1614 C CA . ALA A 1 207 ? -12.181 -6.038 10.009 1.00 88.12 207 ALA A CA 1
ATOM 1615 C C . ALA A 1 207 ? -11.425 -6.247 11.328 1.00 88.12 207 ALA A C 1
ATOM 1617 O O . ALA A 1 207 ? -11.983 -6.013 12.400 1.00 88.12 207 ALA A O 1
ATOM 1618 N N . PHE A 1 208 ? -10.141 -6.594 11.251 1.00 86.12 208 PHE A N 1
ATOM 1619 C CA . PHE A 1 208 ? -9.283 -6.759 12.420 1.00 86.12 208 PHE A CA 1
ATOM 1620 C C . PHE A 1 208 ? -9.144 -5.463 13.235 1.00 86.12 208 PHE A C 1
ATOM 1622 O O . PHE A 1 208 ? -9.267 -5.4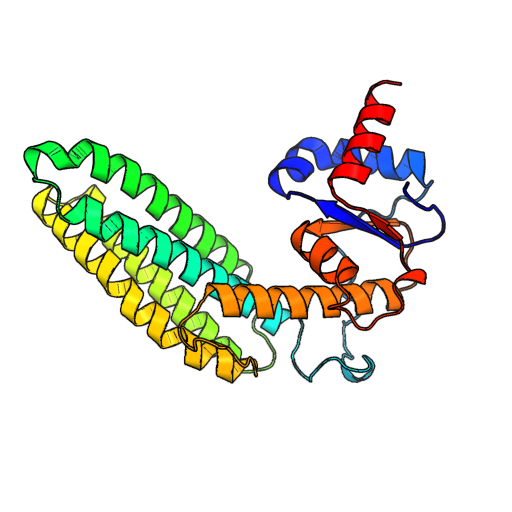62 14.458 1.00 86.12 208 PHE A O 1
ATOM 1629 N N . MET A 1 209 ? -8.952 -4.325 12.569 1.00 87.69 209 MET A N 1
ATOM 1630 C CA . MET A 1 209 ? -8.898 -3.015 13.222 1.00 87.69 209 MET A CA 1
ATOM 1631 C C . MET A 1 209 ? -10.226 -2.669 13.899 1.00 87.69 209 MET A C 1
ATOM 1633 O O . MET A 1 209 ? -10.223 -2.172 15.020 1.00 87.69 209 MET A O 1
ATOM 1637 N N . ALA A 1 210 ? -11.359 -2.982 13.265 1.00 89.50 210 ALA A N 1
ATOM 1638 C CA . ALA A 1 210 ? -12.687 -2.769 13.837 1.00 89.50 210 ALA A CA 1
ATOM 1639 C C . ALA A 1 210 ? -12.886 -3.548 15.140 1.00 89.50 210 ALA A C 1
ATOM 1641 O O . ALA A 1 210 ? -13.368 -3.000 16.130 1.00 89.50 210 ALA A O 1
ATOM 1642 N N . VAL A 1 211 ? -12.505 -4.828 15.136 1.00 86.19 211 VAL A N 1
ATOM 1643 C CA . VAL A 1 211 ? -12.578 -5.693 16.315 1.00 86.19 211 VAL A CA 1
ATOM 1644 C C . VAL A 1 211 ? -11.723 -5.111 17.440 1.00 86.19 211 VAL A C 1
ATOM 1646 O O . VAL A 1 211 ? -12.197 -5.013 18.573 1.00 86.19 211 VAL A O 1
ATOM 1649 N N . GLY A 1 212 ? -10.513 -4.651 17.118 1.00 85.25 212 GLY A N 1
ATOM 1650 C CA . GLY A 1 212 ? -9.569 -4.085 18.082 1.00 85.25 212 GLY A CA 1
ATOM 1651 C C . GLY A 1 212 ? -10.103 -2.792 18.674 1.00 85.25 212 GLY A C 1
ATOM 1652 O O . GLY A 1 212 ? -10.153 -2.637 19.889 1.00 85.25 212 GLY A O 1
ATOM 1653 N N . ALA A 1 213 ? -10.622 -1.915 17.818 1.00 90.12 213 ALA A N 1
ATOM 1654 C CA . ALA A 1 213 ? -11.264 -0.674 18.217 1.00 90.12 213 ALA A CA 1
ATOM 1655 C C . ALA A 1 213 ? -12.413 -0.925 19.205 1.00 90.12 213 ALA A C 1
ATOM 1657 O O . ALA A 1 213 ? -12.433 -0.359 20.297 1.00 90.12 213 ALA A O 1
ATOM 1658 N N . VAL A 1 214 ? -13.335 -1.827 18.851 1.00 89.31 214 VAL A N 1
ATOM 1659 C CA . VAL A 1 214 ? -14.518 -2.156 19.660 1.00 89.31 214 VAL A CA 1
ATOM 1660 C C . VAL A 1 214 ? -14.152 -2.850 20.976 1.00 89.31 214 VAL A C 1
ATOM 1662 O O . VAL A 1 214 ? -14.810 -2.622 21.995 1.00 89.31 214 VAL A O 1
ATOM 1665 N N . SER A 1 215 ? -13.124 -3.697 20.966 1.00 84.94 215 SER A N 1
ATOM 1666 C CA . SER A 1 215 ? -12.733 -4.514 22.123 1.00 84.94 215 SER A CA 1
ATOM 1667 C C . SER A 1 215 ? -11.791 -3.786 23.079 1.00 84.94 215 SER A C 1
ATOM 1669 O O . SER A 1 215 ? -11.752 -4.131 24.254 1.00 84.94 215 SER A O 1
ATOM 1671 N N . SER A 1 216 ? -11.075 -2.765 22.601 1.00 87.88 216 SER A N 1
ATOM 1672 C CA . SER A 1 216 ? -10.061 -2.048 23.383 1.00 87.88 216 SER A CA 1
ATOM 1673 C C . SER A 1 216 ? -10.619 -1.319 24.609 1.00 87.88 216 SER A C 1
ATOM 1675 O O . SER A 1 216 ? -9.908 -1.142 25.592 1.00 87.88 216 SER A O 1
ATOM 1677 N N . GLY A 1 217 ? -11.875 -0.855 24.549 1.00 88.00 217 GLY A N 1
ATOM 1678 C CA . GLY A 1 217 ? -12.449 0.029 25.569 1.00 88.00 217 GLY A CA 1
ATOM 1679 C C . GLY A 1 217 ? -11.786 1.411 25.652 1.00 88.00 217 GLY A C 1
ATOM 1680 O O . GLY A 1 217 ? -12.113 2.178 26.554 1.00 88.00 217 GLY A O 1
ATOM 1681 N N . LEU A 1 218 ? -10.872 1.733 24.730 1.00 92.12 218 LEU A N 1
ATOM 1682 C CA . LEU A 1 218 ? -10.170 3.010 24.693 1.00 92.12 218 LEU A CA 1
ATOM 1683 C C . LEU A 1 218 ? -11.098 4.144 24.236 1.00 92.12 218 LEU A C 1
ATOM 1685 O O . LEU A 1 218 ? -12.108 3.931 23.561 1.00 92.12 218 LEU A O 1
ATOM 1689 N N . VAL A 1 219 ? -10.721 5.366 24.594 1.00 95.69 219 VAL A N 1
ATOM 1690 C CA . VAL A 1 219 ? -11.354 6.627 24.188 1.00 95.69 219 VAL A CA 1
ATOM 1691 C C . VAL A 1 219 ? -10.267 7.509 23.583 1.00 95.69 219 VAL A C 1
ATOM 1693 O O . VAL A 1 219 ? -9.113 7.388 23.967 1.00 95.69 219 VAL A O 1
ATOM 1696 N N . GLY A 1 220 ? -10.603 8.332 22.590 1.00 97.00 220 GLY A N 1
ATOM 1697 C CA . GLY A 1 220 ? -9.626 9.181 21.902 1.00 97.00 220 GLY A CA 1
ATOM 1698 C C . GLY A 1 220 ? -9.790 9.137 20.388 1.00 97.00 220 GLY A C 1
ATOM 1699 O O . GLY A 1 220 ? -10.880 8.857 19.883 1.00 97.00 220 GLY A O 1
ATOM 1700 N N . VAL A 1 221 ? -8.716 9.405 19.647 1.00 97.88 221 VAL A N 1
ATOM 1701 C CA . VAL A 1 221 ? -8.692 9.411 18.177 1.00 97.88 221 VAL A CA 1
ATOM 1702 C C . VAL A 1 221 ? -7.691 8.393 17.648 1.00 97.88 221 VAL A C 1
ATOM 1704 O O . VAL A 1 221 ? -6.502 8.470 17.935 1.00 97.88 221 VAL A O 1
ATOM 1707 N N . TRP A 1 222 ? -8.156 7.469 16.810 1.00 97.19 222 TRP A N 1
ATOM 1708 C CA . TRP A 1 222 ? -7.304 6.562 16.049 1.00 97.19 222 TRP A CA 1
ATOM 1709 C C . TRP A 1 222 ? -7.374 6.905 14.563 1.00 97.19 222 TRP A C 1
ATOM 1711 O O . TRP A 1 222 ? -8.404 6.729 13.907 1.00 97.19 222 TRP A O 1
ATOM 1721 N N . LYS A 1 223 ? -6.265 7.412 14.029 1.00 97.44 223 LYS A N 1
ATOM 1722 C CA . LYS A 1 223 ? -6.108 7.764 12.623 1.00 97.44 223 LYS A CA 1
ATOM 1723 C C . LYS A 1 223 ? -5.779 6.534 11.790 1.00 97.44 223 LYS A C 1
ATOM 1725 O O . LYS A 1 223 ? -4.808 5.822 12.052 1.00 97.44 223 LYS A O 1
ATOM 1730 N N . VAL A 1 224 ? -6.605 6.306 10.777 1.00 95.69 224 VAL A N 1
ATOM 1731 C CA . VAL A 1 224 ? -6.541 5.138 9.897 1.00 95.69 224 VAL A CA 1
ATOM 1732 C C . VAL A 1 224 ? -6.707 5.582 8.450 1.00 95.69 224 VAL A C 1
ATOM 1734 O O . VAL A 1 224 ? -7.414 6.549 8.173 1.00 95.69 224 VAL A O 1
ATOM 1737 N N . GLY A 1 225 ? -6.078 4.886 7.502 1.00 95.56 225 GLY A N 1
ATOM 1738 C CA . GLY A 1 225 ? -6.243 5.212 6.083 1.00 95.56 225 GLY A CA 1
ATOM 1739 C C . GLY A 1 225 ? -7.721 5.222 5.668 1.00 95.56 225 GLY A C 1
ATOM 1740 O O . GLY A 1 225 ? -8.492 4.360 6.089 1.00 95.56 225 GLY A O 1
ATOM 1741 N N . ASP A 1 226 ? -8.124 6.172 4.822 1.00 95.69 226 ASP A N 1
ATOM 1742 C CA . ASP A 1 226 ? -9.534 6.384 4.434 1.00 95.69 226 ASP A CA 1
ATOM 1743 C C . ASP A 1 226 ? -10.211 5.129 3.838 1.00 95.69 226 ASP A C 1
ATOM 1745 O O . ASP A 1 226 ? -11.403 4.889 4.032 1.00 95.69 226 ASP A O 1
ATOM 1749 N N . GLY A 1 227 ? -9.428 4.248 3.202 1.00 94.69 227 GLY A N 1
ATOM 1750 C CA . GLY A 1 227 ? -9.905 2.944 2.732 1.00 94.69 227 GLY A CA 1
ATOM 1751 C C . GLY A 1 227 ? -10.464 2.047 3.845 1.00 94.69 227 GLY A C 1
ATOM 1752 O O . GLY A 1 227 ? -11.431 1.328 3.602 1.00 94.69 227 GLY A O 1
ATOM 1753 N N . HIS A 1 228 ? -9.919 2.126 5.064 1.00 95.00 228 HIS A N 1
ATOM 1754 C CA . HIS A 1 228 ? -10.448 1.398 6.218 1.00 95.00 228 HIS A CA 1
ATOM 1755 C C . HIS A 1 228 ? -11.817 1.940 6.632 1.00 95.00 228 HIS A C 1
ATOM 1757 O O . HIS A 1 228 ? -12.726 1.160 6.893 1.00 95.00 228 HIS A O 1
ATOM 1763 N N . ILE A 1 229 ? -12.015 3.261 6.615 1.00 95.62 229 ILE A N 1
ATOM 1764 C CA . ILE A 1 229 ? -13.321 3.864 6.919 1.00 95.62 229 ILE A CA 1
ATOM 1765 C C . ILE A 1 229 ? -14.387 3.405 5.921 1.00 95.62 229 ILE A C 1
ATOM 1767 O O . ILE A 1 229 ? -15.497 3.057 6.329 1.00 95.62 229 ILE A O 1
ATOM 1771 N N . ALA A 1 230 ? -14.052 3.358 4.630 1.00 94.44 230 ALA A N 1
ATOM 1772 C CA . ALA A 1 230 ? -14.960 2.858 3.600 1.00 94.44 230 ALA A CA 1
ATOM 1773 C C . ALA A 1 230 ? -15.353 1.386 3.837 1.00 94.44 230 ALA A C 1
ATOM 1775 O O . ALA A 1 230 ? -16.535 1.049 3.757 1.00 94.44 230 ALA A O 1
ATOM 1776 N N . ASP A 1 231 ? -14.386 0.531 4.191 1.00 93.69 231 ASP A N 1
ATOM 1777 C CA . ASP A 1 231 ? -14.631 -0.881 4.522 1.00 93.69 231 ASP A CA 1
ATOM 1778 C C . ASP A 1 231 ? -15.485 -1.050 5.793 1.00 93.69 231 ASP A C 1
ATOM 1780 O O . ASP A 1 231 ? -16.310 -1.954 5.889 1.00 93.69 231 ASP A O 1
ATOM 1784 N N . LEU A 1 232 ? -15.333 -0.178 6.790 1.00 91.75 232 LEU A N 1
ATOM 1785 C CA . LEU A 1 232 ? -16.178 -0.224 7.986 1.00 91.75 232 LEU A CA 1
ATOM 1786 C C . LEU A 1 232 ? -17.618 0.189 7.671 1.00 91.75 232 LEU A C 1
ATOM 1788 O O . LEU A 1 232 ? -18.561 -0.472 8.104 1.00 91.75 232 LEU A O 1
ATOM 1792 N N . LYS A 1 233 ? -17.797 1.259 6.889 1.00 91.44 233 LYS A N 1
ATOM 1793 C CA . LYS A 1 233 ? -19.126 1.781 6.539 1.00 91.44 233 LYS A CA 1
ATOM 1794 C C . LYS A 1 233 ? -19.909 0.856 5.604 1.00 91.44 233 LYS A C 1
ATOM 1796 O O . LYS A 1 233 ? -21.133 0.844 5.672 1.00 91.44 233 LYS A O 1
ATOM 1801 N N . ASN A 1 234 ? -19.236 0.074 4.758 1.00 89.69 234 ASN A N 1
ATOM 1802 C CA . ASN A 1 234 ? -19.899 -0.875 3.857 1.00 89.69 234 ASN A CA 1
ATOM 1803 C C . ASN A 1 234 ? -20.261 -2.223 4.522 1.00 89.69 234 ASN A C 1
ATOM 1805 O O . ASN A 1 234 ? -20.786 -3.108 3.850 1.00 89.69 234 ASN A O 1
ATOM 1809 N N . GLY A 1 235 ? -19.987 -2.387 5.824 1.00 83.12 235 GLY A N 1
ATOM 1810 C CA . GLY A 1 235 ? -20.323 -3.596 6.578 1.00 83.12 235 GLY A CA 1
ATOM 1811 C C . GLY A 1 235 ? -19.345 -4.759 6.402 1.00 83.12 235 GLY A C 1
ATOM 1812 O O . GLY A 1 235 ? -19.662 -5.875 6.812 1.00 83.12 235 GLY A O 1
ATOM 1813 N N . THR A 1 236 ? -18.154 -4.531 5.828 1.00 81.12 236 THR A N 1
ATOM 1814 C CA . THR A 1 236 ? -17.106 -5.567 5.739 1.00 81.12 236 THR A CA 1
ATOM 1815 C C . THR A 1 236 ? -16.735 -6.085 7.128 1.00 81.12 236 THR A C 1
ATOM 1817 O O . THR A 1 236 ? -16.571 -7.289 7.328 1.00 81.12 236 THR A O 1
ATOM 1820 N N . ALA A 1 237 ? -16.620 -5.185 8.107 1.00 76.69 237 ALA A N 1
ATOM 1821 C CA . ALA A 1 237 ? -16.390 -5.573 9.488 1.00 76.69 237 ALA A CA 1
ATOM 1822 C C . ALA A 1 237 ? -17.707 -5.991 10.152 1.00 76.69 237 ALA A C 1
ATOM 1824 O O . ALA A 1 237 ? -18.602 -5.174 10.360 1.00 76.69 237 ALA A O 1
ATOM 1825 N N . LYS A 1 238 ? -17.803 -7.262 10.550 1.00 79.62 238 LYS A N 1
ATOM 1826 C CA . LYS A 1 238 ? -18.945 -7.807 11.301 1.00 79.62 238 LYS A CA 1
ATOM 1827 C C . LYS A 1 238 ? -18.858 -7.467 12.794 1.00 79.62 238 LYS A C 1
ATOM 1829 O O . LYS A 1 238 ? -18.933 -8.354 13.639 1.00 79.62 238 LYS A O 1
ATOM 1834 N N . VAL A 1 239 ? -18.659 -6.192 13.125 1.00 79.94 239 VAL A N 1
ATOM 1835 C CA . VAL A 1 239 ? -18.582 -5.716 14.515 1.00 79.94 239 VAL A CA 1
ATOM 1836 C C . VAL A 1 239 ? -19.699 -4.734 14.823 1.00 79.94 239 VAL A C 1
ATOM 1838 O O . VAL A 1 239 ? -20.222 -4.065 13.932 1.00 79.94 239 VAL A O 1
ATOM 1841 N N . ASP A 1 240 ? -20.047 -4.610 16.104 1.00 85.25 240 ASP A N 1
ATOM 1842 C CA . ASP A 1 240 ? -20.981 -3.581 16.553 1.00 85.25 240 ASP A CA 1
ATOM 1843 C C . ASP A 1 240 ? -20.314 -2.198 16.528 1.00 85.25 240 ASP A C 1
ATOM 1845 O O . ASP A 1 240 ? -19.799 -1.701 17.534 1.00 85.25 240 ASP A O 1
ATOM 1849 N N . VAL A 1 241 ? -20.339 -1.562 15.355 1.00 85.56 241 VAL A N 1
ATOM 1850 C CA . VAL A 1 241 ? -19.764 -0.229 15.131 1.00 85.56 241 VAL A CA 1
ATOM 1851 C C . VAL A 1 241 ? -20.401 0.859 15.999 1.00 85.56 241 VAL A C 1
ATOM 1853 O O . VAL A 1 241 ? -19.822 1.931 16.119 1.00 85.56 241 VAL A O 1
ATOM 1856 N N . ARG A 1 242 ? -21.536 0.609 16.677 1.00 88.06 242 ARG A N 1
ATOM 1857 C CA . ARG A 1 242 ? -22.137 1.575 17.620 1.00 88.06 242 ARG A CA 1
ATOM 1858 C C . ARG A 1 242 ? -21.240 1.837 18.834 1.00 88.06 242 ARG A C 1
ATOM 1860 O O . ARG A 1 242 ? -21.375 2.886 19.472 1.00 88.06 242 ARG A O 1
ATOM 1867 N N . ARG A 1 243 ? -20.329 0.905 19.146 1.00 90.62 243 ARG A N 1
ATOM 1868 C CA . ARG A 1 243 ? -19.352 1.010 20.245 1.00 90.62 243 ARG A CA 1
ATOM 1869 C C . ARG A 1 243 ? -18.175 1.938 19.936 1.00 90.62 243 ARG A C 1
ATOM 1871 O O . ARG A 1 243 ? -17.463 2.319 20.856 1.00 90.62 243 ARG A O 1
ATOM 1878 N N . ILE A 1 244 ? -18.002 2.330 18.679 1.00 94.94 244 ILE A N 1
ATOM 1879 C CA . ILE A 1 244 ? -16.986 3.287 18.233 1.00 94.94 244 ILE A CA 1
ATOM 1880 C C . ILE A 1 244 ? -17.663 4.456 17.506 1.00 94.94 244 ILE A C 1
ATOM 1882 O O . ILE A 1 244 ? -18.866 4.430 17.242 1.00 94.94 244 ILE A O 1
ATOM 1886 N N . ASN A 1 245 ? -16.911 5.512 17.217 1.00 97.12 245 ASN A N 1
ATOM 1887 C CA . ASN A 1 245 ? -17.346 6.587 16.330 1.00 97.12 245 ASN A CA 1
ATOM 1888 C C . ASN A 1 245 ? -16.521 6.524 15.042 1.00 97.12 245 ASN A C 1
ATOM 1890 O O . ASN A 1 245 ? -15.299 6.610 15.097 1.00 97.12 245 ASN A O 1
ATOM 1894 N N . VAL A 1 246 ? -17.169 6.352 13.891 1.00 96.38 246 VAL A N 1
ATOM 1895 C CA . VAL A 1 246 ? -16.488 6.248 12.591 1.00 96.38 246 VAL A CA 1
ATOM 1896 C C . VAL A 1 246 ? -16.621 7.576 11.858 1.00 96.38 246 VAL A C 1
ATOM 1898 O O . VAL A 1 246 ? -17.719 7.957 11.455 1.00 96.38 246 VAL A O 1
ATOM 1901 N N . VAL A 1 247 ? -15.498 8.259 11.658 1.00 97.31 247 VAL A N 1
ATOM 1902 C CA . VAL A 1 247 ? -15.423 9.602 11.077 1.00 97.31 247 VAL A CA 1
ATOM 1903 C C . VAL A 1 247 ? -14.603 9.544 9.792 1.00 97.31 247 VAL A C 1
ATOM 1905 O O . VAL A 1 247 ? -13.483 9.040 9.764 1.00 97.31 247 VAL A O 1
ATOM 1908 N N . THR A 1 248 ? -15.157 10.046 8.696 1.00 97.12 248 THR A N 1
ATOM 1909 C CA . THR A 1 248 ? -14.445 10.147 7.413 1.00 97.12 248 THR A CA 1
ATOM 1910 C C . THR A 1 248 ? -13.376 11.225 7.463 1.00 97.12 248 THR A C 1
ATOM 1912 O O . THR A 1 248 ? -13.448 12.165 8.259 1.00 97.12 248 THR A O 1
ATOM 1915 N N . ARG A 1 249 ? -12.414 11.139 6.539 1.00 97.38 249 ARG A N 1
ATOM 1916 C CA . ARG A 1 249 ? -11.422 12.199 6.348 1.00 97.38 249 ARG A CA 1
ATOM 1917 C C . ARG A 1 249 ? -12.073 13.572 6.132 1.00 97.38 249 ARG A C 1
ATOM 1919 O O . ARG A 1 249 ? -11.625 14.555 6.710 1.00 97.38 249 ARG A O 1
ATOM 1926 N N . GLN A 1 250 ? -13.136 13.643 5.327 1.00 97.56 250 GLN A N 1
ATOM 1927 C CA . GLN A 1 250 ? -13.822 14.902 5.014 1.00 97.56 250 GLN A CA 1
ATOM 1928 C C . GLN A 1 250 ? -14.517 15.510 6.240 1.00 97.56 250 GLN A C 1
ATOM 1930 O O . GLN A 1 250 ? -14.381 16.711 6.477 1.00 97.56 250 GLN A O 1
ATOM 1935 N N . GLU A 1 251 ? -15.235 14.697 7.021 1.00 97.75 251 GLU A N 1
ATOM 1936 C CA . GLU A 1 251 ? -15.896 15.144 8.257 1.00 97.75 251 GLU A CA 1
ATOM 1937 C C . GLU A 1 251 ? -14.865 15.705 9.247 1.00 97.75 251 GLU A C 1
ATOM 1939 O O . GLU A 1 251 ? -15.023 16.822 9.7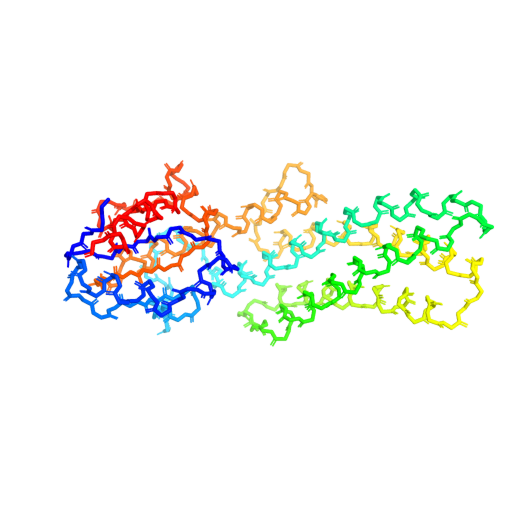35 1.00 97.75 251 GLU A O 1
ATOM 1944 N N . PHE A 1 252 ? -13.760 14.983 9.465 1.00 98.19 252 PHE A N 1
ATOM 1945 C CA . PHE A 1 252 ? -12.680 15.442 10.341 1.00 98.19 252 PHE A CA 1
ATOM 1946 C C . PHE A 1 252 ? -12.033 16.739 9.846 1.00 98.19 252 PHE A C 1
ATOM 1948 O O . PHE A 1 252 ? -11.842 17.666 10.626 1.00 98.19 252 PHE A O 1
ATOM 1955 N N . ASN A 1 253 ? -11.721 16.827 8.550 1.00 97.88 253 ASN A N 1
ATOM 1956 C CA . ASN A 1 253 ? -11.096 18.014 7.965 1.00 97.88 253 ASN A CA 1
ATOM 1957 C C . ASN A 1 253 ? -11.978 19.257 8.090 1.00 97.88 253 ASN A C 1
ATOM 1959 O O . ASN A 1 253 ? -11.458 20.340 8.337 1.00 97.88 253 ASN A O 1
ATOM 1963 N N . THR A 1 254 ? -13.293 19.097 7.937 1.00 98.06 254 THR A N 1
ATOM 1964 C CA . THR A 1 254 ? -14.251 20.201 8.070 1.00 98.06 254 THR A CA 1
ATOM 1965 C C . THR A 1 254 ? -14.226 20.770 9.490 1.00 98.06 254 THR A C 1
ATOM 1967 O O . THR A 1 254 ? -14.107 21.980 9.671 1.00 98.06 254 THR A O 1
ATOM 1970 N N . GLU A 1 255 ? -14.274 19.905 10.506 1.00 97.75 255 GLU A N 1
ATOM 1971 C CA . GLU A 1 255 ? -14.211 20.326 11.913 1.00 97.75 255 GLU A CA 1
ATOM 1972 C C . GLU A 1 255 ? -12.841 20.910 12.274 1.00 97.75 255 GLU A C 1
ATOM 1974 O O . GLU A 1 255 ? -12.763 21.945 12.934 1.00 97.75 255 GLU A O 1
ATOM 1979 N N . PHE A 1 256 ? -11.762 20.295 11.784 1.00 98.06 256 PHE A N 1
ATOM 1980 C CA . PHE A 1 256 ? -10.400 20.761 12.014 1.00 98.06 256 PHE A CA 1
ATOM 1981 C C . PHE A 1 256 ? -10.163 22.161 11.431 1.00 98.06 256 PHE A C 1
ATOM 1983 O O . PHE A 1 256 ? -9.622 23.027 12.114 1.00 98.06 256 PHE A O 1
ATOM 1990 N N . GLN A 1 257 ? -10.615 22.419 10.200 1.00 97.88 257 GLN A N 1
ATOM 1991 C CA . GLN A 1 257 ? -10.532 23.744 9.577 1.00 97.88 257 GLN A CA 1
ATOM 1992 C C . GLN A 1 257 ? -11.382 24.779 10.318 1.00 97.88 257 GLN A C 1
ATOM 1994 O O . GLN A 1 257 ? -10.926 25.902 10.527 1.00 97.88 257 GLN A O 1
ATOM 1999 N N . GLY A 1 258 ? -12.587 24.397 10.755 1.00 97.75 258 GLY A N 1
ATOM 2000 C CA . GLY A 1 258 ? -13.437 25.253 11.582 1.00 97.75 258 GLY A CA 1
ATOM 2001 C C . GLY A 1 258 ? -12.765 25.643 12.900 1.00 97.75 258 GLY A C 1
ATOM 2002 O O . GLY A 1 258 ? -12.839 26.798 13.303 1.00 97.75 258 GLY A O 1
ATOM 2003 N N . TRP A 1 259 ? -12.052 24.713 13.539 1.00 97.38 259 TRP A N 1
ATOM 2004 C CA . TRP A 1 259 ? -11.267 24.995 14.742 1.00 97.38 259 TRP A CA 1
ATOM 2005 C C . TRP A 1 259 ? -10.077 25.923 14.477 1.00 97.38 259 TRP A C 1
ATOM 2007 O O . TRP A 1 259 ? -9.828 26.810 15.280 1.00 97.38 259 TRP A O 1
ATOM 2017 N N . GLN A 1 260 ? -9.365 25.768 13.355 1.00 96.69 260 GLN A N 1
ATOM 2018 C CA . GLN A 1 260 ? -8.239 26.648 13.006 1.00 96.69 260 GLN A CA 1
ATOM 2019 C C . GLN A 1 260 ? -8.657 28.091 12.679 1.00 96.69 260 GLN A C 1
ATOM 2021 O O . GLN A 1 260 ? -7.812 28.984 12.715 1.00 96.69 260 GLN A O 1
ATOM 2026 N N . GLY A 1 261 ? -9.920 28.307 12.301 1.00 94.75 261 GLY A N 1
ATOM 2027 C CA . GLY A 1 261 ? -10.465 29.628 11.983 1.00 94.75 261 GLY A CA 1
ATOM 2028 C C . GLY A 1 261 ? -10.978 30.428 13.186 1.00 94.75 261 GLY A C 1
ATOM 2029 O O . GLY A 1 261 ? -11.322 31.594 12.997 1.00 94.75 261 GLY A O 1
ATOM 2030 N N . ASN A 1 262 ? -11.038 29.818 14.377 1.00 79.06 262 ASN A N 1
ATOM 2031 C CA . ASN A 1 262 ? -11.479 30.432 15.638 1.00 79.06 262 ASN A CA 1
ATOM 2032 C C . ASN A 1 262 ? -10.288 30.749 16.548 1.00 79.06 262 ASN A C 1
ATOM 2034 O O . ASN A 1 262 ? -10.381 31.757 17.282 1.00 79.06 262 ASN A O 1
#

Radius of gyration: 21.29 Å; chains: 1; bounding box: 48×51×57 Å

Foldseek 3Di:
DAELQAEEAEADDCVVCVVCVVLLQVLQCVPNVDSDEAEPVRQPPLPVPDPVPQPPQPPWDLLLLLLLLLLLVLLVLLQVLLVLLVVLLPDDLVVNPVVLVVSLVSLVVSLVSLVVSVVVRDDTPQPLSRVLSVVSSVLSNVLSVQLNVCSVDHRSNSNSVSSNVSSVSSVVSLVSQLSNCVSVVHDDPRSSNSVRSSLVSLLSSLLSVQSCRLPVSDGTYYYDHQSSLVSVVVCSHVDPCVRHHRHYNVRSVVSSVVVVVD

Sequence (262 aa):
MLQSNKLNLVGELHSESDSRRDAEKRFCLATINDPGYWVEHEFPDAYEGNLSNLPGVPEADLMEYRSTHGVALAIKEFDKLGDQAVGVSATRAGDAPAALGEFHTKVVDLLRYTLRVKNSWRPSRTTEVNLAVKAVYDHVVAATQAYRDAHQNASVQDQLTALRDFANSRIILRDMVPTLAKAVGATLTDDRDATELANYMRRQRSAFMAVGAVSSGLVGVWKVGDGHIADLKNGTAKVDVRRINVVTRQEFNTEFQGWQGN

pLDDT: mean 92.17, std 10.88, range [45.12, 98.5]